Protein AF-A0A946S030-F1 (afdb_monomer_lite)

Radius of gyration: 26.92 Å; chains: 1; bounding box: 60×40×86 Å

pLDDT: mean 87.57, std 8.88, range [57.94, 98.0]

Sequence (234 aa):
IMALAFQLYGRTEDELIHIIAPDERMMDREWFFPSEPADPTQFLSVSDVPVLRVGRYLSRNLNQSTESMVREIQESLYAARPIERIEIEKNILCVDGEEVKITPREASYYRYFLKRRVNALCPDDCSGCQECLADQETLLADSRTLILAEHAIISGEGGHFHRTREKRQQTSDYELIPSLYEEISRLGSVLRNSELHPLRREDIAPKKLFLTQGNRKDVSIGVILNPNIIHFLD

Secondary structure (DSSP, 8-state):
-HHHHHHHH--TT---EEEE--HHHHT-TT--S-SSTTSTTTPPEEEE------GGGS-S---S-HHHHHHHHHHHHHHTSPP--EEEETTEEEETTEEEE--HHHHHHHHHHHHHHHH--S-TT----TTTSB-HHHHHHHHTTHHHHHHHHHH-S-HHHHHHHHHHHHS-HHHHHHHHHHHHHHHHHHHHTSSS-HHHHHHHS-EEEESSTT-TTSEEEE----GGGEEE--

Structure (mmCIF, N/CA/C/O backbone):
data_AF-A0A946S030-F1
#
_entry.id   AF-A0A946S030-F1
#
loop_
_atom_site.group_PDB
_atom_site.id
_atom_site.type_symbol
_atom_site.label_atom_id
_atom_site.label_alt_id
_atom_site.label_comp_id
_atom_site.label_asym_id
_atom_site.label_entity_id
_atom_site.label_seq_id
_atom_site.pdbx_PDB_ins_code
_atom_site.Cartn_x
_atom_site.Cartn_y
_atom_site.Cartn_z
_atom_site.occupancy
_atom_site.B_iso_or_equiv
_atom_site.auth_seq_id
_atom_site.auth_comp_id
_atom_site.auth_asym_id
_atom_site.auth_atom_id
_atom_site.pdbx_PDB_model_num
ATOM 1 N N . ILE A 1 1 ? -24.762 12.374 27.586 1.00 62.94 1 ILE A N 1
ATOM 2 C CA . ILE A 1 1 ? -23.650 13.353 27.456 1.00 62.94 1 ILE A CA 1
ATOM 3 C C . ILE A 1 1 ? -22.343 12.791 28.023 1.00 62.94 1 ILE A C 1
ATOM 5 O O . ILE A 1 1 ? -21.391 12.715 27.263 1.00 62.94 1 ILE A O 1
ATOM 9 N N . MET A 1 2 ? -22.293 12.310 29.276 1.00 73.44 2 MET A N 1
ATOM 10 C CA . MET A 1 2 ? -21.077 11.688 29.846 1.00 73.44 2 MET A CA 1
ATOM 11 C C . MET A 1 2 ? -20.538 10.503 29.039 1.00 73.44 2 MET A C 1
ATOM 13 O O . MET A 1 2 ? -19.351 10.478 28.750 1.00 73.44 2 MET A O 1
ATOM 17 N N . ALA A 1 3 ? -21.396 9.569 28.612 1.00 76.25 3 ALA A N 1
ATOM 18 C CA . ALA A 1 3 ? -20.955 8.438 27.791 1.00 76.25 3 ALA A CA 1
ATOM 19 C C . ALA A 1 3 ? -20.283 8.892 26.483 1.00 76.25 3 ALA A C 1
ATOM 21 O O . ALA A 1 3 ? -19.221 8.393 26.140 1.00 76.25 3 ALA A O 1
ATOM 22 N N . LEU A 1 4 ? -20.842 9.898 25.801 1.00 72.62 4 LEU A N 1
ATOM 23 C CA . LEU A 1 4 ? -20.252 10.471 24.587 1.00 72.62 4 LEU A CA 1
ATOM 24 C C . LEU A 1 4 ? -18.919 11.176 24.880 1.00 72.62 4 LEU A C 1
ATOM 26 O O . LEU A 1 4 ? -17.939 10.950 24.182 1.00 72.62 4 LEU A O 1
ATOM 30 N N . ALA A 1 5 ? -18.848 11.987 25.939 1.00 77.25 5 ALA A N 1
ATOM 31 C CA . ALA A 1 5 ? -17.593 12.617 26.349 1.00 77.25 5 ALA A CA 1
ATOM 32 C C . ALA A 1 5 ? -16.516 11.563 26.665 1.00 77.25 5 ALA A C 1
ATOM 34 O O . ALA A 1 5 ? -15.363 11.710 26.273 1.00 77.25 5 ALA A O 1
ATOM 35 N N . PHE A 1 6 ? -16.904 10.461 27.300 1.00 82.25 6 PHE A N 1
ATOM 36 C CA . PHE A 1 6 ? -16.014 9.353 27.616 1.00 82.25 6 PHE A CA 1
ATOM 37 C C . PHE A 1 6 ? -15.544 8.583 26.370 1.00 82.25 6 PHE A C 1
ATOM 39 O O . PHE A 1 6 ? -14.378 8.210 26.284 1.00 82.25 6 PHE A O 1
ATOM 46 N N . GLN A 1 7 ? -16.405 8.411 25.359 1.00 77.38 7 GLN A N 1
ATOM 47 C CA . GLN A 1 7 ? -16.020 7.845 24.055 1.00 77.38 7 GLN A CA 1
ATOM 48 C C . GLN A 1 7 ? -14.928 8.667 23.355 1.00 77.38 7 GLN A C 1
ATOM 50 O O . GLN A 1 7 ? -14.076 8.100 22.664 1.00 77.38 7 GLN A O 1
ATOM 55 N N . LEU A 1 8 ? -14.963 9.993 23.525 1.00 75.75 8 LEU A N 1
ATOM 56 C CA . LEU A 1 8 ? -14.081 10.946 22.849 1.00 75.75 8 LEU A CA 1
ATOM 57 C C . LEU A 1 8 ? -12.781 11.218 23.616 1.00 75.75 8 LEU A C 1
ATOM 59 O O . LEU A 1 8 ? -11.718 11.294 23.007 1.00 75.75 8 LEU A O 1
ATOM 63 N N . TYR A 1 9 ? -12.860 11.362 24.939 1.00 78.00 9 TYR A N 1
ATOM 64 C CA . TYR A 1 9 ? -11.749 11.836 25.773 1.00 78.00 9 TYR A CA 1
ATOM 65 C C . TYR A 1 9 ? -11.239 10.803 26.781 1.00 78.00 9 TYR A C 1
ATOM 67 O O . TYR A 1 9 ? -10.208 11.040 27.410 1.00 78.00 9 TYR A O 1
ATOM 75 N N . GLY A 1 10 ? -11.940 9.677 26.943 1.00 77.44 10 GLY A N 1
ATOM 76 C CA . GLY A 1 10 ? -11.557 8.625 27.878 1.00 77.44 10 GLY A CA 1
ATOM 77 C C . GLY A 1 10 ? -10.218 7.996 27.500 1.00 77.44 10 GLY A C 1
ATOM 78 O O . GLY A 1 10 ? -10.008 7.562 26.361 1.00 77.44 10 GLY A O 1
ATOM 79 N N . ARG A 1 11 ? -9.302 7.937 28.466 1.00 75.19 11 ARG A N 1
ATOM 80 C CA . ARG A 1 11 ? -8.009 7.253 28.350 1.00 75.19 11 ARG A CA 1
ATOM 81 C C . ARG A 1 11 ? -8.193 5.747 28.492 1.00 75.19 11 ARG A C 1
ATOM 83 O O . ARG A 1 11 ? -9.257 5.262 28.866 1.00 75.19 11 ARG A O 1
ATOM 90 N N . THR A 1 12 ? -7.130 4.992 28.219 1.00 73.38 12 THR A N 1
ATOM 91 C CA . THR A 1 12 ? -7.155 3.528 28.357 1.00 73.38 12 THR A CA 1
ATOM 92 C C . THR A 1 12 ? -7.489 3.073 29.785 1.00 73.38 12 THR A C 1
ATOM 94 O O . THR A 1 12 ? -8.173 2.065 29.945 1.00 73.38 12 THR A O 1
ATOM 97 N N . GLU A 1 13 ? -7.044 3.851 30.773 1.00 82.50 13 GLU A N 1
ATOM 98 C CA . GLU A 1 13 ? -7.174 3.616 32.220 1.00 82.50 13 GLU A CA 1
ATOM 99 C C . GLU A 1 13 ? -8.510 4.108 32.805 1.00 82.50 13 GLU A C 1
ATOM 101 O O . GLU A 1 13 ? -8.837 3.778 33.937 1.00 82.50 13 GLU A O 1
ATOM 106 N N . ASP A 1 14 ? -9.272 4.934 32.078 1.00 83.31 14 ASP A N 1
ATOM 107 C CA . ASP A 1 14 ? -10.496 5.521 32.629 1.00 83.31 14 ASP A CA 1
ATOM 108 C C . ASP A 1 14 ? -11.638 4.495 32.572 1.00 83.31 14 ASP A C 1
ATOM 110 O O . ASP A 1 14 ? -11.760 3.772 31.584 1.00 83.31 14 ASP A O 1
ATOM 114 N N . GLU A 1 15 ? -12.553 4.479 33.543 1.00 82.44 15 GLU A N 1
ATOM 115 C CA . GLU A 1 15 ? -13.738 3.600 33.546 1.00 82.44 15 GLU A CA 1
ATOM 116 C C . GLU A 1 15 ? -15.040 4.411 33.608 1.00 82.44 15 GLU A C 1
ATOM 118 O O . GLU A 1 15 ? -15.107 5.454 34.263 1.00 82.44 15 GLU A O 1
ATOM 123 N N . LEU A 1 16 ? -16.082 3.945 32.906 1.00 85.06 16 LEU A N 1
ATOM 124 C CA . LEU A 1 16 ? -17.428 4.508 33.010 1.00 85.06 16 LEU A CA 1
ATOM 125 C C . LEU A 1 16 ? -18.350 3.486 33.666 1.00 85.06 16 LEU A C 1
ATOM 127 O O . LEU A 1 16 ? -18.774 2.516 33.039 1.00 85.06 16 LEU A O 1
ATOM 131 N N . ILE A 1 17 ? -18.690 3.759 34.919 1.00 86.88 17 ILE A N 1
ATOM 132 C CA . ILE A 1 17 ? -19.622 2.960 35.704 1.00 86.88 17 ILE A CA 1
ATOM 133 C C . ILE A 1 17 ? -20.953 3.693 35.850 1.00 86.88 17 ILE A C 1
ATOM 135 O O . ILE A 1 17 ? -21.005 4.918 35.987 1.00 86.88 17 ILE A O 1
ATOM 139 N N . HIS A 1 18 ? -22.042 2.936 35.817 1.00 85.12 18 HIS A N 1
ATOM 140 C CA . HIS A 1 18 ? -23.366 3.417 36.170 1.00 85.12 18 HIS A CA 1
ATOM 141 C C . HIS A 1 18 ? -23.724 2.882 37.553 1.00 85.12 18 HIS A C 1
ATOM 143 O O . HIS A 1 18 ? -23.786 1.670 37.758 1.00 85.12 18 HIS A O 1
ATOM 149 N N . ILE A 1 19 ? -23.931 3.793 38.502 1.00 85.56 19 ILE A N 1
ATOM 150 C CA . ILE A 1 19 ? -24.332 3.453 39.866 1.00 85.56 19 ILE A CA 1
ATOM 151 C C . ILE A 1 19 ? -25.849 3.571 39.948 1.00 85.56 19 ILE A C 1
ATOM 153 O O . ILE A 1 19 ? -26.405 4.638 39.688 1.00 85.56 19 ILE A O 1
ATOM 157 N N . ILE A 1 20 ? -26.496 2.474 40.323 1.00 85.44 20 ILE A N 1
ATOM 158 C CA . ILE A 1 20 ? -27.928 2.410 40.593 1.00 85.44 20 ILE A CA 1
ATOM 159 C C . ILE A 1 20 ? -28.092 2.384 42.110 1.00 85.44 20 ILE A C 1
ATOM 161 O O . ILE A 1 20 ? -27.573 1.489 42.783 1.00 85.44 20 ILE A O 1
ATOM 165 N N . ALA A 1 21 ? -28.799 3.380 42.633 1.00 86.69 21 ALA A N 1
ATOM 166 C CA . ALA A 1 21 ? -29.101 3.527 44.049 1.00 86.69 21 ALA A CA 1
ATOM 167 C C . ALA A 1 21 ? -30.620 3.451 44.283 1.00 86.69 21 ALA A C 1
ATOM 169 O O . ALA A 1 21 ? -31.382 3.730 43.356 1.00 86.69 21 ALA A O 1
ATOM 170 N N . PRO A 1 22 ? -31.078 3.107 45.500 1.00 86.88 22 PRO A N 1
ATOM 171 C CA . PRO A 1 22 ? -32.496 3.142 45.840 1.00 86.88 22 PRO A CA 1
ATOM 172 C C . PRO A 1 22 ? -33.061 4.567 45.730 1.00 86.88 22 PRO A C 1
ATOM 174 O O . PRO A 1 22 ? -32.436 5.517 46.208 1.00 86.88 22 PRO A O 1
ATOM 177 N N . ASP A 1 23 ? -34.257 4.717 45.153 1.00 84.06 23 ASP A N 1
ATOM 178 C CA . ASP A 1 23 ? -34.886 6.024 44.885 1.00 84.06 23 ASP A CA 1
ATOM 179 C C . ASP A 1 23 ? -34.983 6.911 46.137 1.00 84.06 23 ASP A C 1
ATOM 181 O O . ASP A 1 23 ? -34.688 8.106 46.100 1.00 84.06 23 ASP A O 1
ATOM 185 N N . GLU A 1 24 ? -35.346 6.307 47.271 1.00 84.12 24 GLU A N 1
ATOM 186 C CA . GLU A 1 24 ? -35.489 6.972 48.573 1.00 84.12 24 GLU A CA 1
ATOM 187 C C . GLU A 1 24 ? -34.174 7.599 49.049 1.00 84.12 24 GLU A C 1
ATOM 189 O O . GLU A 1 24 ? -34.168 8.660 49.670 1.00 84.12 24 GLU A O 1
ATOM 194 N N . ARG A 1 25 ? -33.050 6.963 48.711 1.00 84.31 25 ARG A N 1
ATOM 195 C CA . ARG A 1 25 ? -31.706 7.402 49.076 1.00 84.31 25 ARG A CA 1
ATOM 196 C C . ARG A 1 25 ? -31.130 8.412 48.089 1.00 84.31 25 ARG A C 1
ATOM 198 O O . ARG A 1 25 ? -30.395 9.300 48.500 1.00 84.31 25 ARG A O 1
ATOM 205 N N . MET A 1 26 ? -31.512 8.346 46.812 1.00 78.44 26 MET A N 1
ATOM 206 C CA . MET A 1 26 ? -31.132 9.358 45.814 1.00 78.44 26 MET A CA 1
ATOM 207 C C . MET A 1 26 ? -31.716 10.748 46.100 1.00 78.44 26 MET A C 1
ATOM 209 O O . MET A 1 26 ? -31.172 11.750 45.635 1.00 78.44 26 MET A O 1
ATOM 213 N N . MET A 1 27 ? -32.827 10.814 46.837 1.00 81.06 27 MET A N 1
ATOM 214 C CA . MET A 1 27 ? -33.475 12.072 47.226 1.00 81.06 27 MET A CA 1
ATOM 215 C C . MET A 1 27 ? -32.925 12.654 48.535 1.00 81.06 27 MET A C 1
ATOM 217 O O . MET A 1 27 ? -33.178 13.823 48.840 1.00 81.06 27 MET A O 1
ATOM 221 N N . ASP A 1 28 ? -32.163 11.866 49.294 1.00 85.50 28 ASP A N 1
ATOM 222 C CA . ASP A 1 28 ? -31.529 12.286 50.537 1.00 85.50 28 ASP A CA 1
ATOM 223 C C . ASP A 1 28 ? -30.221 13.038 50.242 1.00 85.50 28 ASP A C 1
ATOM 225 O O . ASP A 1 28 ? -29.260 12.488 49.709 1.00 85.50 28 ASP A O 1
ATOM 229 N N . ARG A 1 29 ? -30.177 14.328 50.591 1.00 82.38 29 ARG A N 1
ATOM 230 C CA . ARG A 1 29 ? -29.010 15.192 50.344 1.00 82.38 29 ARG A CA 1
ATOM 231 C C . ARG A 1 29 ? -27.841 14.930 51.290 1.00 82.38 29 ARG A C 1
ATOM 233 O O . ARG A 1 29 ? -26.753 15.436 51.024 1.00 82.38 29 ARG A O 1
ATOM 240 N N . GLU A 1 30 ? -28.063 14.204 52.382 1.00 85.94 30 GLU A N 1
ATOM 241 C CA . GLU A 1 30 ? -27.025 13.888 53.367 1.00 85.94 30 GLU A CA 1
ATOM 242 C C . GLU A 1 30 ? -26.460 12.472 53.192 1.00 85.94 30 GLU A C 1
ATOM 244 O O . GLU A 1 30 ? -25.467 12.111 53.829 1.00 85.94 30 GLU A O 1
ATOM 249 N N . TRP A 1 31 ? -27.038 11.678 52.289 1.00 84.31 31 TRP A N 1
ATOM 250 C CA . TRP A 1 31 ? -26.597 10.318 52.019 1.00 84.31 31 TRP A CA 1
ATOM 251 C C . TRP A 1 31 ? -25.607 10.269 50.849 1.00 84.31 31 TRP A C 1
ATOM 253 O O . TRP A 1 31 ? -25.978 10.317 49.678 1.00 84.31 31 TRP A O 1
ATOM 263 N N . PHE A 1 32 ? -24.316 10.168 51.175 1.00 77.56 32 PHE A N 1
ATOM 264 C CA . PHE A 1 32 ? -23.227 10.134 50.186 1.00 77.56 32 PHE A CA 1
ATOM 265 C C . PHE A 1 32 ? -22.694 8.722 49.904 1.00 77.56 32 PHE A C 1
ATOM 267 O O . PHE A 1 32 ? -22.150 8.473 48.829 1.00 77.56 32 PHE A O 1
ATOM 274 N N . PHE A 1 33 ? -22.808 7.807 50.869 1.00 82.81 33 PHE A N 1
ATOM 275 C CA . PHE A 1 33 ? -22.330 6.428 50.775 1.00 82.81 33 PHE A CA 1
ATOM 276 C C . PHE A 1 33 ? -23.137 5.510 51.711 1.00 82.81 33 PHE A C 1
ATOM 278 O O . PHE A 1 33 ? -23.614 5.975 52.749 1.00 82.81 33 PHE A O 1
ATOM 285 N N . PRO A 1 34 ? -23.280 4.210 51.388 1.00 84.88 34 PRO A N 1
ATOM 286 C CA . PRO A 1 34 ? -23.963 3.254 52.255 1.00 84.88 34 PRO A CA 1
ATOM 287 C C . PRO A 1 34 ? -23.213 3.117 53.580 1.00 84.88 34 PRO A C 1
ATOM 289 O O . PRO A 1 34 ? -22.027 2.781 53.581 1.00 84.88 34 PRO A O 1
ATOM 292 N N . SER A 1 35 ? -23.887 3.342 54.707 1.00 86.00 35 SER A N 1
ATOM 293 C CA . SER A 1 35 ? -23.310 3.038 56.022 1.00 86.00 35 SER A CA 1
ATOM 294 C C . SER A 1 35 ? -23.392 1.543 56.325 1.00 86.00 35 SER A C 1
ATOM 296 O O . SER A 1 35 ? -22.521 1.008 57.006 1.00 86.00 35 SER A O 1
ATOM 298 N N . GLU A 1 36 ? -24.396 0.860 55.766 1.00 86.50 36 GLU A N 1
ATOM 299 C CA . GLU A 1 36 ? -24.570 -0.591 55.866 1.00 86.50 36 GLU A CA 1
ATOM 300 C C . GLU A 1 36 ? -24.761 -1.214 54.468 1.00 86.50 36 GLU A C 1
ATOM 302 O O . GLU A 1 36 ? -25.884 -1.348 53.995 1.00 86.50 36 GLU A O 1
ATOM 307 N N . PRO A 1 37 ? -23.682 -1.627 53.774 1.00 78.62 37 PRO A N 1
ATOM 308 C CA . PRO A 1 37 ? -23.760 -2.128 52.392 1.00 78.62 37 PRO A CA 1
ATOM 309 C C . PRO A 1 37 ? -24.557 -3.430 52.211 1.00 78.62 37 PRO A C 1
ATOM 311 O O . PRO A 1 37 ? -24.949 -3.763 51.095 1.00 78.62 37 PRO A O 1
ATOM 314 N N . ALA A 1 38 ? -24.754 -4.189 53.293 1.00 82.94 38 ALA A N 1
ATOM 315 C CA . ALA A 1 38 ? -25.536 -5.424 53.292 1.00 82.94 38 ALA A CA 1
ATOM 316 C C . ALA A 1 38 ? -27.050 -5.177 53.442 1.00 82.94 38 ALA A C 1
ATOM 318 O O . ALA A 1 38 ? -27.834 -6.104 53.243 1.00 82.94 38 ALA A O 1
ATOM 319 N N . ASP A 1 39 ? -27.457 -3.954 53.797 1.00 86.44 39 ASP A N 1
ATOM 320 C CA . ASP A 1 39 ? -28.857 -3.552 53.890 1.00 86.44 39 ASP A CA 1
ATOM 321 C C .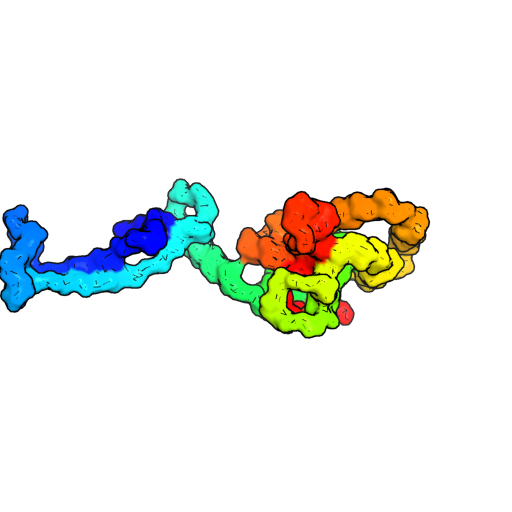 ASP A 1 39 ? -29.426 -3.308 52.476 1.00 86.44 39 ASP A C 1
ATOM 323 O O . ASP A 1 39 ? -28.935 -2.427 51.761 1.00 86.44 39 ASP A O 1
ATOM 327 N N . PRO A 1 40 ? -30.482 -4.033 52.053 1.00 83.38 40 PRO A N 1
ATOM 328 C CA . PRO A 1 40 ? -31.122 -3.832 50.753 1.00 83.38 40 PRO A CA 1
ATOM 329 C C . PRO A 1 40 ? -31.597 -2.394 50.501 1.00 83.38 40 PRO A C 1
ATOM 331 O O . PRO A 1 40 ? -31.657 -1.969 49.350 1.00 83.38 40 PRO A O 1
ATOM 334 N N . THR A 1 41 ? -31.905 -1.626 51.553 1.00 84.00 41 THR A N 1
ATOM 335 C CA . THR A 1 41 ? -32.369 -0.227 51.446 1.00 84.00 41 THR A CA 1
ATOM 336 C C . THR A 1 41 ? -31.237 0.780 51.217 1.00 84.00 41 THR A C 1
ATOM 338 O O . THR A 1 41 ? -31.477 1.973 51.021 1.00 84.00 41 THR A O 1
ATOM 341 N N . GLN A 1 42 ? -29.990 0.309 51.250 1.00 85.44 42 GLN A N 1
ATOM 342 C CA . GLN A 1 42 ? -28.774 1.093 51.025 1.00 85.44 42 GLN A CA 1
ATOM 343 C C . GLN A 1 42 ? -27.878 0.460 49.956 1.00 85.44 42 GLN A C 1
ATOM 345 O O . GLN A 1 42 ? -26.785 0.958 49.683 1.00 85.44 42 GLN A O 1
ATOM 350 N N . PHE A 1 43 ? -28.330 -0.641 49.354 1.00 85.25 43 PHE A N 1
ATOM 351 C CA . PHE A 1 43 ? -27.558 -1.402 48.392 1.00 85.25 43 PHE A CA 1
ATOM 352 C C . PHE A 1 43 ? -27.331 -0.596 47.111 1.00 85.25 43 PHE A C 1
ATOM 354 O O . PHE A 1 43 ? -28.276 -0.126 46.478 1.00 85.25 43 PHE A O 1
ATOM 361 N N . LEU A 1 44 ? -26.066 -0.476 46.710 1.00 85.12 44 LEU A N 1
ATOM 362 C CA . LEU A 1 44 ? -25.671 0.119 45.439 1.00 85.12 44 LEU A CA 1
ATOM 363 C C . LEU A 1 44 ? -25.347 -0.988 44.444 1.00 85.12 44 LEU A C 1
ATOM 365 O O . LEU A 1 44 ? -24.475 -1.821 44.693 1.00 85.12 44 LEU A O 1
ATOM 369 N N . SER A 1 45 ? -26.009 -0.965 43.291 1.00 84.25 45 SER A N 1
ATOM 370 C CA . SER A 1 45 ? -25.624 -1.806 42.163 1.00 84.25 45 SER A CA 1
ATOM 371 C C . SER A 1 45 ? -24.698 -1.020 41.242 1.00 84.25 45 SER A C 1
ATOM 373 O O . SER A 1 45 ? -24.998 0.109 40.853 1.00 84.25 45 SER A O 1
ATOM 375 N N . VAL A 1 46 ? -23.562 -1.623 40.902 1.00 85.00 46 VAL A N 1
ATOM 376 C CA . VAL A 1 46 ? -22.627 -1.085 39.915 1.00 85.00 46 VAL A CA 1
ATOM 377 C C . VAL A 1 46 ? -22.826 -1.860 38.624 1.00 85.00 46 VAL A C 1
ATOM 379 O O . VAL A 1 46 ? -22.703 -3.083 38.603 1.00 85.00 46 VAL A O 1
ATOM 382 N N . SER A 1 47 ? -23.148 -1.141 37.554 1.00 84.75 47 SER A N 1
ATOM 383 C CA . SER A 1 47 ? -23.163 -1.683 36.203 1.00 84.75 47 SER A CA 1
ATOM 384 C C . SER A 1 47 ? -22.024 -1.065 35.415 1.00 84.75 47 SER A C 1
ATOM 386 O O . SER A 1 47 ? -21.974 0.155 35.235 1.00 84.75 47 SER A O 1
ATOM 388 N N . ASP A 1 48 ? -21.157 -1.910 34.874 1.00 80.38 48 ASP A N 1
ATOM 389 C CA . ASP A 1 48 ? -20.174 -1.474 33.892 1.00 80.38 48 ASP A CA 1
ATOM 390 C C . ASP A 1 48 ? -20.905 -1.038 32.625 1.00 80.38 48 ASP A C 1
ATOM 392 O O . ASP A 1 48 ? -21.757 -1.761 32.097 1.00 80.38 48 ASP A O 1
ATOM 396 N N . VAL A 1 49 ? -20.604 0.165 32.137 1.00 79.25 49 VAL A N 1
ATOM 397 C CA . VAL A 1 49 ? -21.138 0.636 30.861 1.00 79.25 49 VAL A CA 1
ATOM 398 C C . VAL A 1 49 ? -20.085 0.339 29.799 1.00 79.25 49 VAL A C 1
ATOM 400 O O . VAL A 1 49 ? -19.041 0.994 29.786 1.00 79.25 49 VAL A O 1
ATOM 403 N N . PRO A 1 50 ? -20.313 -0.622 28.885 1.00 70.44 50 PRO A N 1
ATOM 404 C CA . PRO A 1 50 ? -19.369 -0.870 27.810 1.00 70.44 50 PRO A CA 1
ATOM 405 C C . PRO A 1 50 ? -19.359 0.339 26.873 1.00 70.44 50 PRO A C 1
ATOM 407 O O . PRO A 1 50 ? -20.357 0.663 26.228 1.00 70.44 50 PRO A O 1
ATOM 410 N N . VAL A 1 51 ? -18.217 1.022 26.801 1.00 71.88 51 VAL A N 1
ATOM 411 C CA . VAL A 1 51 ? -18.047 2.205 25.958 1.00 71.88 51 VAL A CA 1
ATOM 412 C C . VAL A 1 51 ? -16.930 1.986 24.944 1.00 71.88 51 VAL A C 1
ATOM 414 O O . VAL A 1 51 ? -15.770 1.784 25.296 1.00 71.88 51 VAL A O 1
ATOM 417 N N . LEU A 1 52 ? -17.275 2.087 23.659 1.00 71.75 52 LEU A N 1
ATOM 418 C CA . LEU A 1 52 ? -16.306 2.094 22.564 1.00 71.75 52 LEU A CA 1
ATOM 419 C C . LEU A 1 52 ? -15.530 3.417 22.558 1.00 71.75 52 LEU A C 1
ATOM 421 O O . LEU A 1 52 ? -16.072 4.467 22.222 1.00 71.75 52 LEU A O 1
ATOM 425 N N . ARG A 1 53 ? -14.245 3.375 22.916 1.00 75.25 53 ARG A N 1
ATOM 426 C CA . ARG A 1 53 ? -13.368 4.557 22.904 1.00 75.25 53 ARG A CA 1
ATOM 427 C C . ARG A 1 53 ? -12.900 4.851 21.481 1.00 75.25 53 ARG A C 1
ATOM 429 O O . ARG A 1 53 ? -12.007 4.173 20.966 1.00 75.25 53 ARG A O 1
ATOM 436 N N . VAL A 1 54 ? -13.490 5.873 20.868 1.00 73.19 54 VAL A N 1
ATOM 437 C CA . VAL A 1 54 ? -13.295 6.203 19.449 1.00 73.19 54 VAL A CA 1
ATOM 438 C C . VAL A 1 54 ? -12.515 7.491 19.204 1.00 73.19 54 VAL A C 1
ATOM 440 O O . VAL A 1 54 ? -12.134 7.748 18.068 1.00 73.19 54 VAL A O 1
ATOM 443 N N . GLY A 1 55 ? -12.192 8.262 20.249 1.00 66.62 55 GLY A N 1
ATOM 444 C CA . GLY A 1 55 ? -11.475 9.539 20.119 1.00 66.62 55 GLY A CA 1
ATOM 445 C C . GLY A 1 55 ? -10.161 9.470 19.333 1.00 66.62 55 GLY A C 1
ATOM 446 O O . GLY A 1 55 ? -9.818 10.406 18.621 1.00 66.62 55 GLY A O 1
ATOM 447 N N . ARG A 1 56 ? -9.453 8.333 19.383 1.00 67.00 56 ARG A N 1
ATOM 448 C CA . ARG A 1 56 ? -8.217 8.109 18.610 1.00 67.00 56 ARG A CA 1
ATOM 449 C C . ARG A 1 56 ? -8.433 7.995 17.091 1.00 67.00 56 ARG A C 1
ATOM 451 O O . ARG A 1 56 ? -7.467 8.120 16.348 1.00 67.00 56 ARG A O 1
ATOM 458 N N . TYR A 1 57 ? -9.658 7.692 16.660 1.00 62.59 57 TYR A N 1
ATOM 459 C CA . TYR A 1 57 ? -10.040 7.489 15.257 1.00 62.59 57 TYR A CA 1
ATOM 460 C C . TYR A 1 57 ? -10.723 8.716 14.646 1.00 62.59 57 TYR A C 1
ATOM 462 O O . TYR A 1 57 ? -11.022 8.715 13.455 1.00 62.59 57 TYR A O 1
ATOM 470 N N . LEU A 1 58 ? -10.981 9.747 15.450 1.00 63.84 58 LEU A N 1
ATOM 471 C CA . LEU A 1 58 ? -11.460 11.031 14.966 1.00 63.84 58 LEU A CA 1
ATOM 472 C C . LEU A 1 58 ? -10.274 11.880 14.524 1.00 63.84 58 LEU A C 1
ATOM 474 O O . LEU A 1 58 ? -9.256 11.979 15.219 1.00 63.84 58 LEU A O 1
ATOM 478 N N . SER A 1 59 ? -10.414 12.530 13.374 1.00 57.94 59 SER A N 1
ATOM 479 C CA . SER A 1 59 ? -9.525 13.622 13.014 1.00 57.94 59 SER A CA 1
ATOM 480 C C . SER A 1 59 ? -9.631 14.718 14.085 1.00 57.94 59 SER A C 1
ATOM 482 O O . SER A 1 59 ? -10.652 14.880 14.751 1.00 57.94 59 SER A O 1
ATOM 484 N N . ARG A 1 60 ? -8.548 15.471 14.319 1.00 58.75 60 ARG A N 1
ATOM 485 C CA . ARG A 1 60 ? -8.408 16.415 15.454 1.00 58.75 60 ARG A CA 1
ATOM 486 C C . ARG A 1 60 ? -9.450 17.553 15.497 1.00 58.75 60 ARG A C 1
ATOM 488 O O . ARG A 1 60 ? -9.339 18.437 16.346 1.00 58.75 60 ARG A O 1
ATOM 495 N N . ASN A 1 61 ? -10.427 17.581 14.591 1.00 64.94 61 ASN A N 1
ATOM 496 C CA . ASN A 1 61 ? -11.455 18.606 14.533 1.00 64.94 61 ASN A CA 1
ATOM 497 C C . ASN A 1 61 ? -12.681 18.238 15.385 1.00 64.94 61 ASN A C 1
ATOM 499 O O . ASN A 1 61 ? -13.691 17.733 14.902 1.00 64.94 61 ASN A O 1
ATOM 503 N N . LEU A 1 62 ? -12.594 18.550 16.675 1.00 67.62 62 LEU A N 1
ATOM 504 C CA . LEU A 1 62 ? -13.686 18.372 17.637 1.00 67.62 62 LEU A CA 1
ATOM 505 C C . LEU A 1 62 ? -14.714 19.522 17.605 1.00 67.62 62 LEU A C 1
ATOM 507 O O . LEU A 1 62 ? -15.708 19.473 18.322 1.00 67.62 62 LEU A O 1
ATOM 511 N N . ASN A 1 63 ? -14.502 20.550 16.772 1.00 72.81 63 ASN A N 1
ATOM 512 C CA . ASN A 1 63 ? -15.358 21.742 16.677 1.00 72.81 63 ASN A CA 1
ATOM 513 C C . ASN A 1 63 ? -16.533 21.575 15.692 1.00 72.81 63 ASN A C 1
ATOM 515 O O . ASN A 1 63 ? -17.059 22.558 15.171 1.00 72.81 63 ASN A O 1
ATOM 519 N N . GLN A 1 64 ? -16.928 20.340 15.397 1.00 73.62 64 GLN A N 1
ATOM 520 C CA . GLN A 1 64 ? -18.010 20.022 14.464 1.00 73.62 64 GLN A CA 1
ATOM 521 C C . GLN A 1 64 ? -19.305 19.648 15.204 1.00 73.62 64 GLN A C 1
ATOM 523 O O . GLN A 1 64 ? -19.317 19.478 16.422 1.00 73.62 64 GLN A O 1
ATOM 528 N N . SER A 1 65 ? -20.423 19.539 14.481 1.00 80.75 65 SER A N 1
ATOM 529 C CA . SER A 1 65 ? -21.697 19.129 15.088 1.00 80.75 65 SER A CA 1
ATOM 530 C C . SER A 1 65 ? -21.650 17.673 15.575 1.00 80.75 65 SER A C 1
ATOM 532 O O . SER A 1 65 ? -20.899 16.859 15.034 1.00 80.75 65 SER A O 1
ATOM 534 N N . THR A 1 66 ? -22.485 17.315 16.558 1.00 72.19 66 THR A N 1
ATOM 535 C CA . THR A 1 66 ? -22.602 15.928 17.048 1.00 72.19 66 THR A CA 1
ATOM 536 C C . THR A 1 66 ? -22.926 14.944 15.925 1.00 72.19 66 THR A C 1
ATOM 538 O O . THR A 1 66 ? -22.334 13.871 15.868 1.00 72.19 66 THR A O 1
ATOM 541 N N . GLU A 1 67 ? -23.823 15.307 15.005 1.00 76.50 67 GLU A N 1
ATOM 542 C CA . GLU A 1 67 ? -24.180 14.465 13.856 1.00 76.5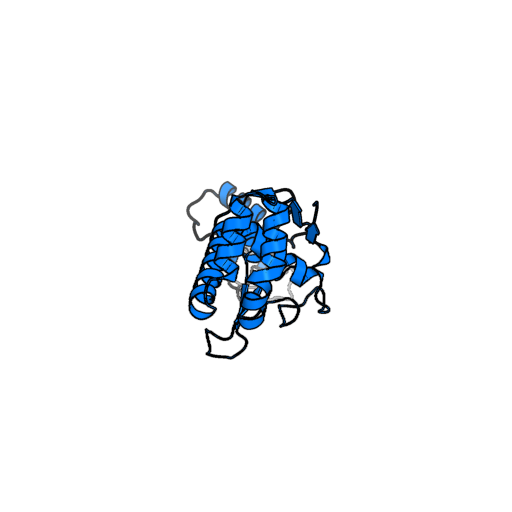0 67 GLU A CA 1
ATOM 543 C C . GLU A 1 67 ? -22.983 14.243 12.924 1.00 76.50 67 GLU A C 1
ATOM 545 O O . GLU A 1 67 ? -22.738 13.121 12.485 1.00 76.50 67 GLU A O 1
ATOM 550 N N . SER A 1 68 ? -22.195 15.293 12.673 1.00 78.19 68 SER A N 1
ATOM 551 C CA . SER A 1 68 ? -20.969 15.199 11.874 1.00 78.19 68 SER A CA 1
ATOM 552 C C . SER A 1 68 ? -19.925 14.297 12.537 1.00 78.19 68 SER A C 1
ATOM 554 O O . SER A 1 68 ? -19.365 13.442 11.858 1.00 78.19 68 SER A O 1
ATOM 556 N N . MET A 1 69 ? -19.733 14.412 13.859 1.00 73.94 69 MET A N 1
ATOM 557 C CA . MET A 1 69 ? -18.826 13.527 14.606 1.00 73.94 69 MET A CA 1
ATOM 558 C C . MET A 1 69 ? -19.266 12.066 14.539 1.00 73.94 69 MET A C 1
ATOM 560 O O . MET A 1 69 ? -18.440 11.189 14.318 1.00 73.94 69 MET A O 1
ATOM 564 N N . VAL A 1 70 ? -20.559 11.787 14.742 1.00 74.44 70 VAL A N 1
ATOM 565 C CA . VAL A 1 70 ? -21.084 10.414 14.683 1.00 74.44 70 VAL A CA 1
ATOM 566 C C . VAL A 1 70 ? -20.874 9.819 13.294 1.00 74.44 70 VAL A C 1
ATOM 568 O O . VAL A 1 70 ? -20.457 8.666 13.194 1.00 74.44 70 VAL A O 1
ATOM 571 N N . ARG A 1 71 ? -21.102 10.602 12.233 1.00 78.00 71 ARG A N 1
ATOM 572 C CA . ARG A 1 71 ? -20.845 10.165 10.858 1.00 78.00 71 ARG A CA 1
ATOM 573 C C . ARG A 1 71 ? -19.363 9.867 10.622 1.00 78.00 71 ARG A C 1
ATOM 575 O O . ARG A 1 71 ? -19.054 8.800 10.110 1.00 78.00 71 ARG A O 1
ATOM 582 N N . GLU A 1 72 ? -18.458 10.739 11.063 1.00 76.19 72 GLU A N 1
ATOM 583 C CA . GLU A 1 72 ? -17.010 10.506 10.942 1.00 76.19 72 GLU A CA 1
ATOM 584 C C . GLU A 1 72 ? -16.561 9.264 11.730 1.00 76.19 72 GLU A C 1
ATOM 586 O O . GLU A 1 72 ? -15.777 8.463 11.233 1.00 76.19 72 GLU A O 1
ATOM 591 N N . ILE A 1 73 ? -17.098 9.041 12.937 1.00 74.94 73 ILE A N 1
ATOM 592 C CA . ILE A 1 73 ? -16.839 7.812 13.707 1.00 74.94 73 ILE A CA 1
ATOM 593 C C . ILE A 1 73 ? -17.295 6.587 12.915 1.00 74.94 73 ILE A C 1
ATOM 595 O O . ILE A 1 73 ? -16.566 5.600 12.849 1.00 74.94 73 ILE A O 1
ATOM 599 N N . GLN A 1 74 ? -18.498 6.627 12.340 1.00 75.62 74 GLN A N 1
ATOM 600 C CA . GLN A 1 74 ? -19.017 5.521 11.541 1.00 75.62 74 GLN A CA 1
ATOM 601 C C . GLN A 1 74 ? -18.124 5.261 10.326 1.00 75.62 74 GLN A C 1
ATOM 603 O O . GLN A 1 74 ? -17.708 4.122 10.137 1.00 75.62 74 GLN A O 1
ATOM 608 N N . GLU A 1 75 ? -17.775 6.294 9.558 1.00 77.38 75 GLU A N 1
ATOM 609 C CA . GLU A 1 75 ? -16.869 6.206 8.404 1.00 77.38 75 GLU A CA 1
ATOM 610 C C . GLU A 1 75 ? -15.502 5.626 8.799 1.00 77.38 75 GLU A C 1
ATOM 612 O O . GLU A 1 75 ? -15.043 4.665 8.181 1.00 77.38 75 GLU A O 1
ATOM 617 N N . SER A 1 76 ? -14.904 6.102 9.894 1.00 74.00 76 SER A N 1
ATOM 618 C CA . SER A 1 76 ? -13.646 5.569 10.428 1.00 74.00 76 SER A CA 1
ATOM 619 C C . SER A 1 76 ? -13.758 4.110 10.871 1.00 74.00 76 SER A C 1
ATOM 621 O O . SER A 1 76 ? -12.848 3.324 10.616 1.00 74.00 76 SER A O 1
ATOM 623 N N . LEU A 1 77 ? -14.858 3.714 11.520 1.00 75.69 77 LEU A N 1
ATOM 624 C CA . LEU A 1 77 ? -15.094 2.323 11.918 1.00 75.69 77 LEU A CA 1
ATOM 625 C C . LEU A 1 77 ? -15.304 1.409 10.705 1.00 75.69 77 LEU A C 1
ATOM 627 O O . LEU A 1 77 ? -14.839 0.270 10.721 1.00 75.69 77 LEU A O 1
ATOM 631 N N . TYR A 1 78 ? -15.981 1.891 9.660 1.00 76.19 78 TYR A N 1
ATOM 632 C CA . TYR A 1 78 ? -16.108 1.170 8.394 1.00 76.19 78 TYR A CA 1
ATOM 633 C C . TYR A 1 78 ? -14.750 1.020 7.710 1.00 76.19 78 TYR A C 1
ATOM 635 O O . TYR A 1 78 ? -14.390 -0.088 7.324 1.00 76.19 78 TYR A O 1
ATOM 643 N N . ALA A 1 79 ? -13.962 2.089 7.638 1.00 71.56 79 ALA A N 1
ATOM 644 C CA . ALA A 1 79 ? -12.640 2.064 7.027 1.00 71.56 79 ALA A CA 1
ATOM 645 C C . ALA A 1 79 ? -11.598 1.268 7.830 1.00 71.56 79 ALA A C 1
ATOM 647 O O . ALA A 1 79 ? -10.615 0.808 7.257 1.00 71.56 79 ALA A O 1
ATOM 648 N N . ALA A 1 80 ? -11.803 1.100 9.141 1.00 74.06 80 ALA A N 1
ATOM 649 C CA . ALA A 1 80 ? -10.969 0.261 10.000 1.00 74.06 80 ALA A CA 1
ATOM 650 C C . ALA A 1 80 ? -11.226 -1.245 9.821 1.00 74.06 80 ALA A C 1
ATOM 652 O O . ALA A 1 80 ? -10.457 -2.058 10.339 1.00 74.06 80 ALA A O 1
ATOM 653 N N . ARG A 1 81 ? -12.295 -1.644 9.115 1.00 80.88 81 ARG A N 1
ATOM 654 C CA . ARG A 1 81 ? -12.478 -3.047 8.710 1.00 80.88 81 ARG A CA 1
ATOM 655 C C . ARG A 1 81 ? -11.323 -3.451 7.797 1.00 80.88 81 ARG A C 1
ATOM 657 O O . ARG A 1 81 ? -10.824 -2.591 7.089 1.00 80.88 81 ARG A O 1
ATOM 664 N N . PRO A 1 82 ? -10.884 -4.714 7.749 1.00 84.69 82 PRO A N 1
ATOM 665 C CA . PRO A 1 82 ? -9.927 -5.153 6.734 1.00 84.69 82 PRO A CA 1
ATOM 666 C C . PRO A 1 82 ? -10.422 -4.830 5.315 1.00 84.69 82 PRO A C 1
ATOM 668 O O . PRO A 1 82 ? -11.628 -4.770 5.083 1.00 84.69 82 PRO A O 1
ATOM 671 N N . ILE A 1 83 ? -9.504 -4.565 4.383 1.00 90.50 83 ILE A N 1
ATOM 672 C CA . ILE A 1 83 ? -9.858 -4.479 2.958 1.00 90.50 83 ILE A CA 1
ATOM 673 C C . ILE A 1 83 ? -10.246 -5.888 2.514 1.00 90.50 83 ILE A C 1
ATOM 675 O O . ILE A 1 83 ? -9.505 -6.836 2.790 1.00 90.50 83 ILE A O 1
ATOM 679 N N . GLU A 1 84 ? -11.390 -6.033 1.856 1.00 91.69 84 GLU A N 1
ATOM 680 C CA . GLU A 1 84 ? -11.888 -7.341 1.426 1.00 91.69 84 GLU A CA 1
ATOM 681 C C . GLU A 1 84 ? -11.482 -7.643 -0.011 1.00 91.69 84 GLU A C 1
ATOM 683 O O . GLU A 1 84 ? -11.224 -8.800 -0.346 1.00 91.69 84 GLU A O 1
ATOM 688 N N . ARG A 1 85 ? -11.412 -6.614 -0.863 1.00 94.44 85 ARG A N 1
ATOM 689 C CA . ARG A 1 85 ? -11.137 -6.805 -2.285 1.00 94.44 85 ARG A CA 1
ATOM 690 C C . ARG A 1 85 ? -10.399 -5.628 -2.901 1.00 94.44 85 ARG A C 1
ATOM 692 O O . ARG A 1 85 ? -10.775 -4.469 -2.735 1.00 94.44 85 ARG A O 1
ATOM 699 N N . ILE A 1 86 ? -9.372 -5.956 -3.675 1.00 96.56 86 ILE A N 1
ATOM 700 C CA . ILE A 1 86 ? -8.611 -5.026 -4.496 1.00 96.56 86 ILE A CA 1
ATOM 701 C C . ILE A 1 86 ? -8.575 -5.566 -5.918 1.00 96.56 86 ILE A C 1
ATOM 703 O O . ILE A 1 86 ? -8.034 -6.641 -6.167 1.00 96.56 86 ILE A O 1
ATOM 707 N N . GLU A 1 87 ? -9.114 -4.800 -6.857 1.00 97.56 87 GLU A N 1
ATOM 708 C CA . GLU A 1 87 ? -9.075 -5.130 -8.278 1.00 97.56 87 GLU A CA 1
ATOM 709 C C . GLU A 1 87 ? -8.169 -4.159 -9.022 1.00 97.56 87 GLU A C 1
ATOM 711 O O . GLU A 1 87 ? -8.187 -2.952 -8.774 1.00 97.56 87 GLU A O 1
ATOM 716 N N . ILE A 1 88 ? -7.356 -4.687 -9.932 1.00 96.94 88 ILE A N 1
ATOM 717 C CA . ILE A 1 88 ? -6.397 -3.896 -10.689 1.00 96.94 88 ILE A CA 1
ATOM 718 C C . ILE A 1 88 ? -6.606 -4.132 -12.178 1.00 96.94 88 ILE A C 1
ATOM 720 O O . ILE A 1 88 ? -6.258 -5.188 -12.706 1.00 96.94 88 ILE A O 1
ATOM 724 N N . GLU A 1 89 ? -7.091 -3.103 -12.868 1.00 96.31 89 GLU A N 1
ATOM 725 C CA . GLU A 1 89 ? -7.214 -3.071 -14.323 1.00 96.31 89 GLU A CA 1
ATOM 726 C C . GLU A 1 89 ? -6.282 -1.989 -14.878 1.00 96.31 89 GLU A C 1
ATOM 728 O O . GLU A 1 89 ? -6.535 -0.788 -14.762 1.00 96.31 89 GLU A O 1
ATOM 733 N N . LYS A 1 90 ? -5.162 -2.399 -15.486 1.00 95.19 90 LYS A N 1
ATOM 734 C CA . LYS A 1 90 ? -4.138 -1.480 -16.020 1.00 95.19 90 LYS A CA 1
ATOM 735 C C . LYS A 1 90 ? -3.693 -0.430 -14.988 1.00 95.19 90 LYS A C 1
ATOM 737 O O . LYS A 1 90 ? -2.911 -0.745 -14.099 1.00 95.19 90 LYS A O 1
ATOM 742 N N . ASN A 1 91 ? -4.128 0.824 -15.125 1.00 95.81 91 ASN A N 1
ATOM 743 C CA . ASN A 1 91 ? -3.786 1.936 -14.233 1.00 95.81 91 ASN A CA 1
ATOM 744 C C . ASN A 1 91 ? -4.938 2.384 -13.321 1.00 95.81 91 ASN A C 1
ATOM 746 O O . ASN A 1 91 ? -4.882 3.479 -12.753 1.00 95.81 91 ASN A O 1
ATOM 750 N N . ILE A 1 92 ? -5.970 1.554 -13.217 1.00 96.44 92 ILE A N 1
ATOM 751 C CA . ILE A 1 92 ? -7.139 1.752 -12.375 1.00 96.44 92 ILE A CA 1
ATOM 752 C C . ILE A 1 92 ? -7.077 0.725 -11.242 1.00 96.44 92 ILE A C 1
ATOM 754 O O . ILE A 1 92 ? -6.902 -0.471 -11.476 1.00 96.44 92 ILE A O 1
ATOM 758 N N . LEU A 1 93 ? -7.170 1.225 -10.015 1.00 95.88 93 LEU A N 1
ATOM 759 C CA . LEU A 1 93 ? -7.233 0.455 -8.782 1.00 95.88 93 LEU A CA 1
ATOM 760 C C . LEU A 1 93 ? -8.644 0.590 -8.211 1.00 95.88 93 LEU A C 1
ATOM 762 O O . LEU A 1 93 ? -9.092 1.708 -8.000 1.00 95.88 93 LEU A O 1
ATOM 766 N N . CYS A 1 94 ? -9.318 -0.513 -7.917 1.00 95.38 94 CYS A N 1
ATOM 767 C CA . CYS A 1 94 ? -10.601 -0.516 -7.222 1.00 95.38 94 CYS A CA 1
ATOM 768 C C . CYS A 1 94 ? -10.413 -1.143 -5.836 1.00 95.38 94 CYS A C 1
ATOM 770 O O . CYS A 1 94 ? -10.028 -2.307 -5.747 1.00 95.38 94 CYS A O 1
ATOM 772 N N . VAL A 1 95 ? -10.639 -0.381 -4.763 1.00 93.88 95 VAL A N 1
ATOM 773 C CA . VAL A 1 95 ? -10.514 -0.838 -3.366 1.00 93.88 95 VAL A CA 1
ATOM 774 C C . VAL A 1 95 ? -11.902 -0.862 -2.744 1.00 93.88 95 VAL A C 1
ATOM 776 O O . VAL A 1 95 ? -12.505 0.191 -2.579 1.00 93.88 95 VAL A O 1
ATOM 779 N N . ASP A 1 96 ? -12.428 -2.048 -2.431 1.00 90.44 96 ASP A N 1
ATOM 780 C CA . ASP A 1 96 ? -13.796 -2.238 -1.912 1.00 90.44 96 ASP A CA 1
ATOM 781 C C . ASP A 1 96 ? -14.888 -1.484 -2.720 1.00 90.44 96 ASP A C 1
ATOM 783 O O . ASP A 1 96 ? -15.898 -1.040 -2.175 1.00 90.44 96 ASP A O 1
ATOM 787 N N . GLY A 1 97 ? -14.701 -1.337 -4.038 1.00 89.44 97 GLY A N 1
ATOM 788 C CA . GLY A 1 97 ? -15.624 -0.620 -4.930 1.00 89.44 97 GLY A CA 1
ATOM 789 C C . GLY A 1 97 ? -15.283 0.856 -5.177 1.00 89.44 97 GLY A C 1
ATOM 790 O O . GLY A 1 97 ? -15.906 1.479 -6.037 1.00 89.44 97 GLY A O 1
ATOM 791 N N . GLU A 1 98 ? -14.301 1.421 -4.472 1.00 91.31 98 GLU A N 1
ATOM 792 C CA . GLU A 1 98 ? -13.828 2.792 -4.681 1.00 91.31 98 GLU A CA 1
ATOM 793 C C . GLU A 1 98 ? -12.680 2.839 -5.699 1.00 91.31 98 GLU A C 1
ATOM 795 O O . GLU A 1 98 ? -11.638 2.201 -5.524 1.00 91.31 98 GLU A O 1
ATOM 800 N N . GLU A 1 99 ? -12.853 3.623 -6.766 1.00 93.81 99 GLU A N 1
ATOM 801 C CA . GLU A 1 99 ? -11.880 3.725 -7.855 1.00 93.81 99 GLU A CA 1
ATOM 802 C C . GLU A 1 99 ? -10.802 4.788 -7.582 1.00 93.81 99 GLU A C 1
ATOM 804 O O . GLU A 1 99 ? -11.087 5.954 -7.306 1.00 93.81 99 GLU A O 1
ATOM 809 N N . VAL A 1 100 ? -9.539 4.401 -7.757 1.00 94.75 100 VAL A N 1
ATOM 810 C CA . VAL A 1 100 ? -8.370 5.278 -7.762 1.00 94.75 100 VAL A CA 1
ATOM 811 C C . VAL A 1 100 ? -7.624 5.110 -9.077 1.00 94.75 100 VAL A C 1
ATOM 813 O O . VAL A 1 100 ? -7.051 4.062 -9.381 1.00 94.75 100 VAL A O 1
ATOM 816 N N . LYS A 1 101 ? -7.569 6.190 -9.852 1.00 94.94 101 LYS A N 1
ATOM 817 C CA . LYS A 1 101 ? -6.811 6.236 -11.100 1.00 94.94 101 LYS A CA 1
ATOM 818 C C . LYS A 1 101 ? -5.433 6.839 -10.868 1.00 94.94 101 LYS A C 1
ATOM 820 O O . LYS A 1 101 ? -5.312 7.980 -10.430 1.00 94.94 101 LYS A O 1
ATOM 825 N N . ILE A 1 102 ? -4.395 6.093 -11.231 1.00 95.44 102 ILE A N 1
ATOM 826 C CA . ILE A 1 102 ? -2.995 6.531 -11.142 1.00 95.44 102 ILE A CA 1
ATOM 827 C C . ILE A 1 102 ? -2.364 6.595 -12.535 1.00 95.44 102 ILE A C 1
ATOM 829 O O . ILE A 1 102 ? -2.935 6.125 -13.524 1.00 95.44 102 ILE A O 1
ATOM 833 N N . THR A 1 103 ? -1.196 7.221 -12.669 1.00 94.81 103 THR A N 1
ATOM 834 C CA . THR A 1 103 ? -0.526 7.303 -13.976 1.00 94.81 103 THR A CA 1
ATOM 835 C C . THR A 1 103 ? 0.012 5.932 -14.409 1.00 94.81 103 THR A C 1
ATOM 837 O O . THR A 1 103 ? 0.321 5.094 -13.561 1.00 94.81 103 THR A O 1
ATOM 840 N N . PRO A 1 104 ? 0.232 5.687 -15.717 1.00 94.06 104 PRO A N 1
ATOM 841 C CA . PRO A 1 104 ? 0.815 4.427 -16.187 1.00 94.06 104 PRO A CA 1
ATOM 842 C C . PRO A 1 104 ? 2.173 4.083 -15.569 1.00 94.06 104 PRO A C 1
ATOM 844 O O . PRO A 1 104 ? 2.544 2.917 -15.449 1.00 94.06 104 PRO A O 1
ATOM 847 N N . ARG A 1 105 ? 2.943 5.107 -15.190 1.00 93.00 105 ARG A N 1
ATOM 848 C CA . ARG A 1 105 ? 4.230 4.921 -14.527 1.00 93.00 105 ARG A CA 1
ATOM 849 C C . ARG A 1 105 ? 4.036 4.467 -13.084 1.00 93.00 105 ARG A C 1
ATOM 851 O O . ARG A 1 105 ? 4.622 3.469 -12.690 1.00 93.00 105 ARG A O 1
ATOM 858 N N . GLU A 1 106 ? 3.189 5.144 -12.321 1.00 96.06 106 GLU A N 1
ATOM 859 C CA . GLU A 1 106 ? 2.866 4.756 -10.941 1.00 96.06 106 GLU A CA 1
ATOM 860 C C . GLU A 1 106 ? 2.243 3.358 -10.887 1.00 96.06 106 GLU A C 1
ATOM 862 O O . GLU A 1 106 ? 2.687 2.518 -10.107 1.00 96.06 106 GLU A O 1
ATOM 867 N N . ALA A 1 107 ? 1.301 3.075 -11.790 1.00 96.50 107 ALA A N 1
ATOM 868 C CA . ALA A 1 107 ? 0.679 1.764 -11.928 1.00 96.50 107 ALA A CA 1
ATOM 869 C C . ALA A 1 107 ? 1.691 0.653 -12.216 1.00 96.50 107 ALA A C 1
ATOM 871 O O . ALA A 1 107 ? 1.548 -0.435 -11.669 1.00 96.50 107 ALA A O 1
ATOM 872 N N . SER A 1 108 ? 2.737 0.917 -13.008 1.00 96.69 108 SER A N 1
ATOM 873 C CA . SER A 1 108 ? 3.755 -0.102 -13.298 1.00 96.69 108 SER A CA 1
ATOM 874 C C . SER A 1 108 ? 4.515 -0.555 -12.047 1.00 96.69 108 SER A C 1
ATOM 876 O O . SER A 1 108 ? 4.695 -1.753 -11.842 1.00 96.69 108 SER A O 1
ATOM 878 N N . TYR A 1 109 ? 4.876 0.375 -11.155 1.00 97.75 109 TYR A N 1
ATOM 879 C CA . TYR A 1 109 ? 5.484 0.033 -9.864 1.00 97.75 109 TYR A CA 1
ATOM 880 C C . TYR A 1 109 ? 4.489 -0.628 -8.923 1.00 97.75 109 TYR A C 1
ATOM 882 O O . TYR A 1 109 ? 4.830 -1.597 -8.249 1.00 97.75 109 TYR A O 1
ATOM 890 N N . TYR A 1 110 ? 3.266 -0.104 -8.867 1.00 97.88 110 TYR A N 1
ATOM 891 C CA . TYR A 1 110 ? 2.251 -0.625 -7.965 1.00 97.88 110 TYR A CA 1
ATOM 892 C C . TYR A 1 110 ? 1.913 -2.080 -8.292 1.00 97.88 110 TYR A C 1
ATOM 894 O O . TYR A 1 110 ? 2.004 -2.949 -7.429 1.00 97.88 110 TYR A O 1
ATOM 902 N N . ARG A 1 111 ? 1.645 -2.365 -9.570 1.00 97.69 111 ARG A N 1
ATOM 903 C CA . ARG A 1 111 ? 1.396 -3.719 -10.072 1.00 97.69 111 ARG A CA 1
ATOM 904 C C . ARG A 1 111 ? 2.583 -4.641 -9.858 1.00 97.69 111 ARG A C 1
ATOM 906 O O . ARG A 1 111 ? 2.378 -5.769 -9.424 1.00 97.69 111 ARG A O 1
ATOM 913 N N . TYR A 1 112 ? 3.807 -4.162 -10.081 1.00 98.00 112 TYR A N 1
ATOM 914 C CA . TYR A 1 112 ? 5.016 -4.922 -9.767 1.00 98.00 112 TYR A CA 1
ATOM 915 C C . TYR A 1 112 ? 5.062 -5.340 -8.287 1.00 98.00 112 TYR A C 1
ATOM 917 O O . TYR A 1 112 ? 5.233 -6.523 -7.995 1.00 98.00 112 TYR A O 1
ATOM 925 N N . PHE A 1 113 ? 4.843 -4.410 -7.350 1.00 98.00 113 PHE A N 1
ATOM 926 C CA . PHE A 1 113 ? 4.850 -4.735 -5.920 1.00 98.00 113 PHE A CA 1
ATOM 927 C C . PHE A 1 113 ? 3.730 -5.702 -5.531 1.00 98.00 113 PHE A C 1
ATOM 929 O O . PHE A 1 113 ? 3.971 -6.624 -4.755 1.00 98.00 113 PHE A O 1
ATOM 936 N N . LEU A 1 114 ? 2.529 -5.531 -6.088 1.00 97.44 114 LEU A N 1
ATOM 937 C CA . LEU A 1 114 ? 1.413 -6.443 -5.843 1.00 97.44 114 LEU A CA 1
ATOM 938 C C . LEU A 1 114 ? 1.688 -7.843 -6.406 1.00 97.44 114 LEU A C 1
ATOM 940 O O . LEU A 1 114 ? 1.475 -8.824 -5.702 1.00 97.44 114 LEU A O 1
ATOM 944 N N . LYS A 1 115 ? 2.230 -7.965 -7.625 1.00 97.06 115 LYS A N 1
ATOM 945 C CA . LYS A 1 115 ? 2.613 -9.267 -8.198 1.00 97.06 115 LYS A CA 1
ATOM 946 C C . LYS A 1 115 ? 3.709 -9.933 -7.380 1.00 97.06 115 LYS A C 1
ATOM 948 O O . LYS A 1 115 ? 3.637 -11.131 -7.134 1.00 97.06 115 LYS A O 1
ATOM 953 N N . ARG A 1 116 ? 4.698 -9.170 -6.907 1.00 96.44 116 ARG A N 1
ATOM 954 C CA . ARG A 1 116 ? 5.728 -9.694 -6.002 1.00 96.44 116 ARG A CA 1
ATOM 955 C C . ARG A 1 116 ? 5.118 -10.204 -4.695 1.00 96.44 116 ARG A C 1
ATOM 957 O O . ARG A 1 116 ? 5.501 -11.271 -4.233 1.00 96.44 116 ARG A O 1
ATOM 964 N N . ARG A 1 117 ? 4.139 -9.487 -4.133 1.00 96.06 117 ARG A N 1
ATOM 965 C CA . ARG A 1 117 ? 3.409 -9.916 -2.934 1.00 96.06 117 ARG A CA 1
ATOM 966 C C . ARG A 1 117 ? 2.612 -11.200 -3.165 1.00 96.06 117 ARG A C 1
ATOM 968 O O . ARG A 1 117 ? 2.702 -12.098 -2.339 1.00 96.06 117 ARG A O 1
ATOM 975 N N . VAL A 1 118 ? 1.873 -11.287 -4.270 1.00 95.88 118 VAL A N 1
ATOM 976 C CA . VAL A 1 118 ? 1.056 -12.460 -4.631 1.00 95.88 118 VAL A CA 1
ATOM 977 C C . VAL A 1 118 ? 1.916 -13.693 -4.927 1.00 95.88 118 VAL A C 1
ATOM 979 O O . VAL A 1 118 ? 1.526 -14.801 -4.586 1.00 95.88 118 VAL A O 1
ATOM 982 N N . ASN A 1 119 ? 3.090 -13.509 -5.535 1.00 95.44 119 ASN A N 1
ATOM 983 C CA . ASN A 1 119 ? 3.967 -14.612 -5.941 1.00 95.44 119 ASN A CA 1
ATOM 984 C C . ASN A 1 119 ? 4.987 -15.037 -4.869 1.00 95.44 119 ASN A C 1
ATOM 986 O O . ASN A 1 119 ? 5.745 -15.980 -5.098 1.00 95.44 119 ASN A O 1
ATOM 990 N N . ALA A 1 120 ? 5.066 -14.334 -3.737 1.00 94.81 120 ALA A N 1
ATOM 991 C CA . ALA A 1 120 ? 5.985 -14.684 -2.659 1.00 94.81 120 ALA A CA 1
ATOM 992 C C . ALA A 1 120 ? 5.512 -15.939 -1.912 1.00 94.81 120 ALA A C 1
ATOM 994 O O . ALA A 1 120 ? 4.315 -16.159 -1.754 1.00 94.81 120 ALA A O 1
ATOM 995 N N . LEU A 1 121 ? 6.450 -16.735 -1.388 1.00 92.75 121 LEU A N 1
ATOM 996 C CA . LEU A 1 121 ? 6.144 -17.971 -0.654 1.00 92.75 121 LEU A CA 1
ATOM 997 C C . LEU A 1 121 ? 5.946 -17.731 0.853 1.00 92.75 121 LEU A C 1
ATOM 999 O O . LEU A 1 121 ? 5.919 -18.669 1.650 1.00 92.75 121 LEU A O 1
ATOM 1003 N N . CYS A 1 122 ? 5.814 -16.470 1.260 1.00 93.38 122 CYS A N 1
ATOM 1004 C CA . CYS A 1 122 ? 5.587 -16.090 2.645 1.00 93.38 122 CYS A CA 1
ATOM 1005 C C . CYS A 1 122 ? 4.104 -16.221 3.047 1.00 93.38 122 CYS A C 1
ATOM 1007 O O . CYS A 1 122 ? 3.234 -16.101 2.187 1.00 93.38 122 CYS A O 1
ATOM 1009 N N . PRO A 1 123 ? 3.799 -16.376 4.350 1.00 91.75 123 PRO A N 1
ATOM 1010 C CA . PRO A 1 123 ? 2.423 -16.430 4.849 1.00 91.75 123 PRO A CA 1
ATOM 1011 C C . PRO A 1 123 ? 1.560 -15.214 4.470 1.00 91.75 123 PRO A C 1
ATOM 1013 O O . PRO A 1 123 ? 2.065 -14.094 4.313 1.00 91.75 123 PRO A O 1
ATOM 1016 N N . ASP A 1 124 ? 0.242 -15.413 4.418 1.00 88.12 124 ASP A N 1
ATOM 1017 C CA . ASP A 1 124 ? -0.740 -14.372 4.074 1.00 88.12 124 ASP A CA 1
ATOM 1018 C C . ASP A 1 124 ? -0.713 -13.170 5.032 1.00 88.12 124 ASP A C 1
ATOM 1020 O O . ASP A 1 124 ? -0.960 -12.035 4.619 1.00 88.12 124 ASP A O 1
ATOM 1024 N N . ASP A 1 125 ? -0.358 -13.403 6.297 1.00 87.12 125 ASP A N 1
ATOM 1025 C CA . ASP A 1 125 ? -0.225 -12.403 7.363 1.00 87.12 125 ASP A CA 1
ATOM 1026 C C . ASP A 1 125 ? 1.200 -11.830 7.493 1.00 87.12 125 ASP A C 1
ATOM 1028 O O . ASP A 1 125 ? 1.487 -11.052 8.404 1.00 87.12 125 ASP A O 1
ATOM 1032 N N . CYS A 1 126 ? 2.106 -12.174 6.571 1.00 90.69 126 CYS A N 1
ATOM 1033 C CA . CYS A 1 126 ? 3.483 -11.695 6.599 1.00 90.69 126 CYS A CA 1
ATOM 1034 C C . CYS A 1 126 ? 3.554 -10.157 6.565 1.00 90.69 126 CYS A C 1
ATOM 1036 O O . CYS A 1 126 ? 3.088 -9.504 5.630 1.00 90.69 126 CYS A O 1
ATOM 1038 N N . SER A 1 127 ? 4.241 -9.586 7.557 1.00 89.25 127 SER A N 1
ATOM 1039 C CA . SER A 1 127 ? 4.454 -8.145 7.733 1.00 89.25 127 SER A CA 1
ATOM 1040 C C . SER A 1 127 ? 5.534 -7.544 6.816 1.00 89.25 127 SER A C 1
ATOM 1042 O O . SER A 1 127 ? 6.045 -6.461 7.099 1.00 89.25 127 SER A O 1
ATOM 1044 N N . GLY A 1 128 ? 5.920 -8.249 5.751 1.00 90.25 128 GLY A N 1
ATOM 1045 C CA . GLY A 1 128 ? 7.028 -7.897 4.865 1.00 90.25 128 GLY A CA 1
ATOM 1046 C C . GLY A 1 128 ? 8.291 -8.730 5.112 1.00 90.25 128 GLY A C 1
ATOM 1047 O O . GLY A 1 128 ? 8.762 -8.858 6.239 1.00 90.25 128 GLY A O 1
ATOM 1048 N N . CYS A 1 129 ? 8.859 -9.274 4.037 1.00 90.69 129 CYS A N 1
ATOM 1049 C CA . CYS A 1 129 ? 10.124 -10.010 4.014 1.00 90.69 129 CYS A CA 1
ATOM 1050 C C . CYS A 1 129 ? 10.859 -9.750 2.685 1.00 90.69 129 CYS A C 1
ATOM 1052 O O . CYS A 1 129 ? 10.317 -9.094 1.796 1.00 90.69 129 CYS A O 1
ATOM 1054 N N . GLN A 1 130 ? 12.073 -10.283 2.526 1.00 87.69 130 GLN A N 1
ATOM 1055 C CA . GLN A 1 130 ? 12.867 -10.120 1.296 1.00 87.69 130 GLN A CA 1
ATOM 1056 C C . GLN A 1 130 ? 12.241 -10.787 0.055 1.00 87.69 130 GLN A C 1
ATOM 1058 O O . GLN A 1 130 ? 12.559 -10.422 -1.076 1.00 87.69 130 GLN A O 1
ATOM 1063 N N . GLU A 1 131 ? 11.325 -11.742 0.242 1.00 90.19 131 GLU A N 1
ATOM 1064 C CA . GLU A 1 131 ? 10.617 -12.370 -0.877 1.00 90.19 131 GLU A CA 1
ATOM 1065 C C . GLU A 1 131 ? 9.489 -11.479 -1.409 1.00 90.19 131 GLU A C 1
ATOM 1067 O O . GLU A 1 131 ? 9.420 -11.223 -2.608 1.00 90.19 131 GLU A O 1
ATOM 1072 N N . CYS A 1 132 ? 8.623 -10.958 -0.532 1.00 94.38 132 CYS A N 1
ATOM 1073 C CA . CYS A 1 132 ? 7.467 -10.155 -0.951 1.00 94.38 132 CYS A CA 1
ATOM 1074 C C . CYS A 1 132 ? 7.770 -8.664 -1.150 1.00 94.38 132 CYS A C 1
ATOM 1076 O O . CYS A 1 132 ? 6.989 -7.962 -1.792 1.00 94.38 132 CYS A O 1
ATOM 1078 N N . LEU A 1 133 ? 8.897 -8.171 -0.631 1.00 96.06 133 LEU A N 1
ATOM 1079 C CA . LEU A 1 133 ? 9.379 -6.803 -0.825 1.00 96.06 133 LEU A CA 1
ATOM 1080 C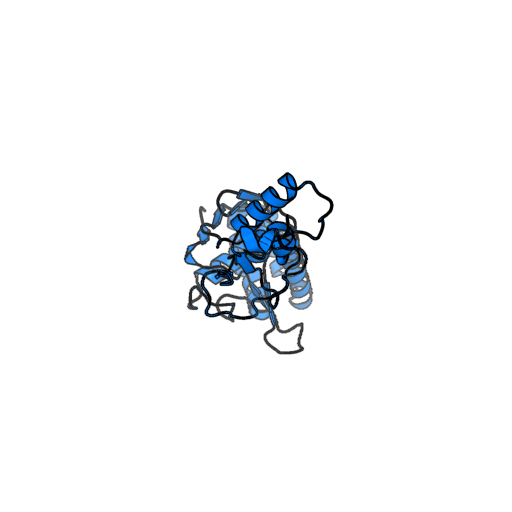 C . LEU A 1 133 ? 10.656 -6.809 -1.671 1.00 96.06 133 LEU A C 1
ATOM 1082 O O . LEU A 1 133 ? 11.338 -7.824 -1.768 1.00 96.06 133 LEU A O 1
ATOM 1086 N N . ALA A 1 134 ? 10.976 -5.680 -2.295 1.00 96.00 134 ALA A N 1
ATOM 1087 C CA . ALA A 1 134 ? 12.170 -5.519 -3.115 1.00 96.00 134 ALA A CA 1
ATOM 1088 C C . ALA A 1 134 ? 13.179 -4.611 -2.410 1.00 96.00 134 ALA A C 1
ATOM 1090 O O . ALA A 1 134 ? 12.863 -3.461 -2.093 1.00 96.00 134 ALA A O 1
ATOM 1091 N N . ASP A 1 135 ? 14.387 -5.112 -2.172 1.00 94.88 135 ASP A N 1
ATOM 1092 C CA . ASP A 1 135 ? 15.524 -4.276 -1.788 1.00 94.88 135 ASP A CA 1
ATOM 1093 C C . ASP A 1 135 ? 16.056 -3.464 -2.982 1.00 94.88 135 ASP A C 1
ATOM 1095 O O . ASP A 1 135 ? 15.519 -3.521 -4.090 1.00 94.88 135 ASP A O 1
ATOM 1099 N N . GLN A 1 136 ? 17.098 -2.661 -2.758 1.00 93.88 136 GLN A N 1
ATOM 1100 C CA . GLN A 1 136 ? 17.658 -1.798 -3.797 1.00 93.88 136 GLN A CA 1
ATOM 1101 C C . GLN A 1 136 ? 18.182 -2.581 -5.008 1.00 93.88 136 GLN A C 1
ATOM 1103 O O . GLN A 1 136 ? 17.985 -2.138 -6.138 1.00 93.88 136 GLN A O 1
ATOM 1108 N N . GLU A 1 137 ? 18.876 -3.698 -4.781 1.00 93.38 137 GLU A N 1
ATOM 1109 C CA . GLU A 1 137 ? 19.479 -4.497 -5.851 1.00 93.38 137 GLU A CA 1
ATOM 1110 C C . GLU A 1 137 ? 18.394 -5.159 -6.702 1.00 93.38 137 GLU A C 1
ATOM 1112 O O . GLU A 1 137 ? 18.380 -5.014 -7.926 1.00 93.38 137 GLU A O 1
ATOM 1117 N N . THR A 1 138 ? 17.419 -5.775 -6.037 1.00 95.38 138 THR A N 1
ATOM 1118 C CA . THR A 1 138 ? 16.238 -6.369 -6.659 1.00 95.38 138 THR A CA 1
ATOM 1119 C C . THR A 1 138 ? 15.456 -5.326 -7.446 1.00 95.38 138 THR A C 1
ATOM 1121 O O . THR A 1 138 ? 15.158 -5.518 -8.621 1.00 95.38 138 THR A O 1
ATOM 1124 N N . LEU A 1 139 ? 15.148 -4.185 -6.825 1.00 95.38 139 LEU A N 1
ATOM 1125 C CA . LEU A 1 139 ? 14.386 -3.117 -7.461 1.00 95.38 139 LEU A CA 1
ATOM 1126 C C . LEU A 1 139 ? 15.123 -2.553 -8.682 1.00 95.38 139 LEU A C 1
ATOM 1128 O O . LEU A 1 139 ? 14.487 -2.252 -9.689 1.00 95.38 139 LEU A O 1
ATOM 1132 N N . LEU A 1 140 ? 16.448 -2.416 -8.614 1.00 95.38 140 LEU A N 1
ATOM 1133 C CA . LEU A 1 140 ? 17.261 -1.972 -9.742 1.00 95.38 140 LEU A CA 1
ATOM 1134 C C . LEU A 1 140 ? 17.199 -2.974 -10.901 1.00 95.38 140 LEU A C 1
ATOM 1136 O O . LEU A 1 140 ? 16.924 -2.562 -12.032 1.00 95.38 140 LEU A O 1
ATOM 1140 N N . ALA A 1 141 ? 17.407 -4.263 -10.628 1.00 95.19 141 ALA A N 1
ATOM 1141 C CA . ALA A 1 141 ? 17.328 -5.318 -11.635 1.00 95.19 141 ALA A CA 1
ATOM 1142 C C . ALA A 1 141 ? 15.930 -5.375 -12.278 1.00 95.19 141 ALA A C 1
ATOM 1144 O O . ALA A 1 141 ? 15.794 -5.265 -13.501 1.00 95.19 141 ALA A O 1
ATOM 1145 N N . ASP A 1 142 ? 14.887 -5.423 -11.450 1.00 96.75 142 ASP A N 1
ATOM 1146 C CA . ASP A 1 142 ? 13.495 -5.558 -11.880 1.00 96.75 142 ASP A CA 1
ATOM 1147 C C . ASP A 1 142 ? 12.963 -4.286 -12.557 1.00 96.75 142 ASP A C 1
ATOM 1149 O O . ASP A 1 142 ? 12.068 -4.352 -13.407 1.00 96.75 142 ASP A O 1
ATOM 1153 N N . SER A 1 143 ? 13.556 -3.117 -12.279 1.00 96.06 143 SER A N 1
ATOM 1154 C 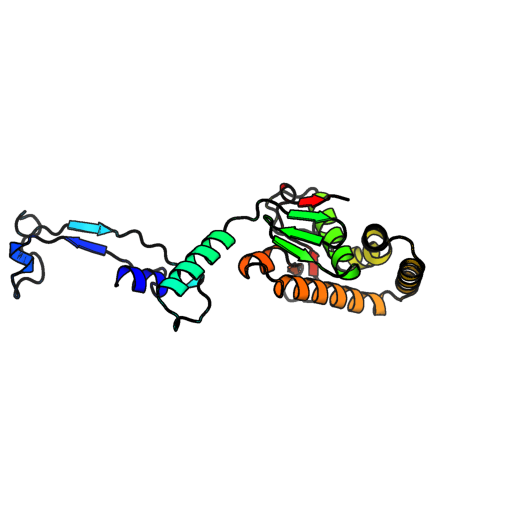CA . SER A 1 143 ? 13.218 -1.867 -12.973 1.00 96.06 143 SER A CA 1
ATOM 1155 C C . SER A 1 143 ? 13.503 -1.910 -14.473 1.00 96.06 143 SER A C 1
ATOM 1157 O O . SER A 1 143 ? 12.886 -1.164 -15.236 1.00 96.06 143 SER A O 1
ATOM 1159 N N . ARG A 1 144 ? 14.427 -2.774 -14.906 1.00 94.81 144 ARG A N 1
ATOM 1160 C CA . ARG A 1 144 ? 14.817 -2.944 -16.312 1.00 94.81 144 ARG A CA 1
ATOM 1161 C C . ARG A 1 144 ? 14.083 -4.091 -17.003 1.00 94.81 144 ARG A C 1
ATOM 1163 O O . ARG A 1 144 ? 14.231 -4.248 -18.215 1.00 94.81 144 ARG A O 1
ATOM 1170 N N . THR A 1 145 ? 13.297 -4.868 -16.263 1.00 95.12 145 THR A N 1
ATOM 1171 C CA . THR A 1 145 ? 12.603 -6.058 -16.766 1.00 95.12 145 THR A CA 1
ATOM 1172 C C . THR A 1 145 ? 11.136 -6.040 -16.342 1.00 95.12 145 THR A C 1
ATOM 1174 O O . THR A 1 145 ? 10.290 -5.587 -17.112 1.00 95.12 145 THR A O 1
ATOM 1177 N N . LEU A 1 146 ? 10.826 -6.476 -15.122 1.00 97.12 146 LEU A N 1
ATOM 1178 C CA . LEU A 1 146 ? 9.468 -6.715 -14.634 1.00 97.12 146 LEU A CA 1
ATOM 1179 C C . LEU A 1 146 ? 8.626 -5.435 -14.570 1.00 97.12 146 LEU A C 1
ATOM 1181 O O . LEU A 1 146 ? 7.486 -5.428 -15.026 1.00 97.12 146 LEU A O 1
ATOM 1185 N N . ILE A 1 147 ? 9.190 -4.323 -14.092 1.00 97.00 147 ILE A N 1
ATOM 1186 C CA . ILE A 1 147 ? 8.462 -3.042 -14.037 1.00 97.00 147 ILE A CA 1
ATOM 1187 C C . ILE A 1 147 ? 8.176 -2.517 -15.452 1.00 97.00 147 ILE A C 1
ATOM 1189 O O . ILE A 1 147 ? 7.109 -1.960 -15.709 1.00 97.00 147 ILE A O 1
ATOM 1193 N N . LEU A 1 148 ? 9.099 -2.715 -16.400 1.00 95.62 148 LEU A N 1
ATOM 1194 C CA . LEU A 1 148 ? 8.864 -2.342 -17.797 1.00 95.62 148 LEU A CA 1
ATOM 1195 C C . LEU A 1 148 ? 7.824 -3.247 -18.458 1.00 95.62 148 LEU A C 1
ATOM 1197 O O . LEU A 1 148 ? 7.035 -2.743 -19.253 1.00 95.62 148 LEU A O 1
ATOM 1201 N N . ALA A 1 149 ? 7.775 -4.534 -18.109 1.00 95.50 149 ALA A N 1
ATOM 1202 C CA . ALA A 1 149 ? 6.723 -5.436 -18.569 1.00 95.50 149 ALA A CA 1
ATOM 1203 C C . ALA A 1 149 ? 5.339 -4.962 -18.095 1.00 95.50 149 ALA A C 1
ATOM 1205 O O . ALA A 1 149 ? 4.428 -4.834 -18.911 1.00 95.50 149 ALA A O 1
ATOM 1206 N N . GLU A 1 150 ? 5.196 -4.575 -16.821 1.00 96.25 150 GLU A N 1
ATOM 1207 C CA . GLU A 1 150 ? 3.950 -3.964 -16.338 1.00 96.25 150 GLU A CA 1
ATOM 1208 C C . GLU A 1 150 ? 3.633 -2.657 -17.072 1.00 96.25 150 GLU A C 1
ATOM 1210 O O . GLU A 1 150 ? 2.492 -2.421 -17.467 1.00 96.25 150 GLU A O 1
ATOM 1215 N N . HIS A 1 151 ? 4.636 -1.812 -17.320 1.00 95.31 151 HIS A N 1
ATOM 1216 C CA . HIS A 1 151 ? 4.427 -0.574 -18.068 1.00 95.31 151 HIS A CA 1
ATOM 1217 C C . HIS A 1 151 ? 3.939 -0.830 -19.503 1.00 95.31 151 HIS A C 1
ATOM 1219 O O . HIS A 1 151 ? 3.093 -0.079 -19.997 1.00 95.31 151 HIS A O 1
ATOM 1225 N N . ALA A 1 152 ? 4.424 -1.891 -20.155 1.00 94.56 152 ALA A N 1
ATOM 1226 C CA . ALA A 1 152 ? 3.980 -2.309 -21.483 1.00 94.56 152 ALA A CA 1
ATOM 1227 C C . ALA A 1 152 ? 2.512 -2.759 -21.479 1.00 94.56 152 ALA A C 1
ATOM 1229 O O . ALA A 1 152 ? 1.750 -2.324 -22.338 1.00 94.56 152 ALA A O 1
ATOM 1230 N N . ILE A 1 153 ? 2.088 -3.550 -20.485 1.00 93.62 153 ILE A N 1
ATOM 1231 C CA . ILE A 1 153 ? 0.685 -3.986 -20.328 1.00 93.62 153 ILE A CA 1
ATOM 1232 C C . ILE A 1 153 ? -0.254 -2.773 -20.220 1.00 93.62 153 ILE A C 1
ATOM 1234 O O . ILE A 1 153 ? -1.326 -2.739 -20.823 1.00 93.62 153 ILE A O 1
ATOM 1238 N N . ILE A 1 154 ? 0.163 -1.746 -19.475 1.00 93.75 154 ILE A N 1
ATOM 1239 C CA . ILE A 1 154 ? -0.665 -0.564 -19.204 1.00 93.75 154 ILE A CA 1
ATOM 1240 C C . ILE A 1 154 ? -0.703 0.401 -20.395 1.00 93.75 154 ILE A C 1
ATOM 1242 O O . ILE A 1 154 ? -1.763 0.913 -20.750 1.00 93.75 154 ILE A O 1
ATOM 1246 N N . SER A 1 155 ? 0.464 0.713 -20.966 1.00 91.44 155 SER A N 1
ATOM 1247 C CA . SER A 1 155 ? 0.625 1.785 -21.962 1.00 91.44 155 SER A CA 1
ATOM 1248 C C . SER A 1 155 ? 0.687 1.297 -23.413 1.00 91.44 155 SER A C 1
ATOM 1250 O O . SER A 1 155 ? 0.643 2.116 -24.333 1.00 91.44 155 SER A O 1
ATOM 1252 N N . GLY A 1 156 ? 0.761 -0.020 -23.619 1.00 89.88 156 GLY A N 1
ATOM 1253 C CA . GLY A 1 156 ? 1.039 -0.647 -24.906 1.00 89.88 156 GLY A CA 1
ATOM 1254 C C . GLY A 1 156 ? 2.495 -0.479 -25.352 1.00 89.88 156 GLY A C 1
ATOM 1255 O O . GLY A 1 156 ? 3.255 0.340 -24.832 1.00 89.88 156 GLY A O 1
ATOM 1256 N N . GLU A 1 157 ? 2.889 -1.220 -26.386 1.00 88.75 157 GLU A N 1
ATOM 1257 C CA . GLU A 1 157 ? 4.236 -1.150 -26.974 1.00 88.75 157 GLU A CA 1
ATOM 1258 C C . GLU A 1 157 ? 4.359 -0.027 -28.019 1.00 88.75 157 GLU A C 1
ATOM 1260 O O . GLU A 1 157 ? 4.737 -0.224 -29.170 1.00 88.75 157 GLU A O 1
ATOM 1265 N N . GLY A 1 158 ? 3.986 1.193 -27.629 1.00 87.06 158 GLY A N 1
ATOM 1266 C CA . GLY A 1 158 ? 4.087 2.370 -28.492 1.00 87.06 158 GLY A CA 1
ATOM 1267 C C . GLY A 1 158 ? 5.480 3.016 -28.493 1.00 87.06 158 GLY A C 1
ATOM 1268 O O . GLY A 1 158 ? 6.341 2.741 -27.657 1.00 87.06 158 GLY A O 1
ATOM 1269 N N . GLY A 1 159 ? 5.694 4.004 -29.368 1.00 84.94 159 GLY A N 1
ATOM 1270 C CA . GLY A 1 159 ? 6.967 4.743 -29.431 1.00 84.94 159 GLY A CA 1
ATOM 1271 C C . GLY A 1 159 ? 7.345 5.492 -28.138 1.00 84.94 159 GLY A C 1
ATOM 1272 O O . GLY A 1 159 ? 8.520 5.763 -27.892 1.00 84.94 159 GLY A O 1
ATOM 1273 N N . HIS A 1 160 ? 6.380 5.838 -27.278 1.00 85.81 160 HIS A N 1
ATOM 1274 C CA . HIS A 1 160 ? 6.668 6.387 -25.945 1.00 85.81 160 HIS A CA 1
ATOM 1275 C C . HIS A 1 160 ? 7.227 5.320 -24.985 1.00 85.81 160 HIS A C 1
ATOM 1277 O O . HIS A 1 160 ? 8.182 5.591 -24.250 1.00 85.81 160 HIS A O 1
ATOM 1283 N N . PHE A 1 161 ? 6.672 4.105 -25.024 1.00 91.06 161 PHE A N 1
ATOM 1284 C CA . PHE A 1 161 ? 7.156 2.968 -24.245 1.00 91.06 161 PHE A CA 1
ATOM 1285 C C . PHE A 1 161 ? 8.593 2.611 -24.636 1.00 91.06 161 PHE A C 1
ATOM 1287 O O . PHE A 1 161 ? 9.463 2.566 -23.768 1.00 91.06 161 PHE A O 1
ATOM 1294 N N . HIS A 1 162 ? 8.881 2.465 -25.935 1.00 91.12 162 HIS A N 1
ATOM 1295 C CA . HIS A 1 162 ? 10.228 2.117 -26.401 1.00 91.12 162 HIS A CA 1
ATOM 1296 C C . HIS A 1 162 ? 11.288 3.141 -25.983 1.00 91.12 162 HIS A C 1
ATOM 1298 O O . HIS A 1 162 ? 12.326 2.749 -25.458 1.00 91.12 162 HIS A O 1
ATOM 1304 N N . ARG A 1 163 ? 10.994 4.445 -26.097 1.00 89.62 163 ARG A N 1
ATOM 1305 C CA . ARG A 1 163 ? 11.893 5.505 -25.606 1.00 89.62 163 ARG A CA 1
ATOM 1306 C C . ARG A 1 163 ? 12.131 5.416 -24.098 1.00 89.62 163 ARG A C 1
ATOM 1308 O O . ARG A 1 163 ? 13.250 5.617 -23.636 1.00 89.62 163 ARG A O 1
ATOM 1315 N N . THR A 1 164 ? 11.087 5.113 -23.326 1.00 89.44 164 THR A N 1
ATOM 1316 C CA . THR A 1 164 ? 11.199 4.939 -21.869 1.00 89.44 164 THR A CA 1
ATOM 1317 C C . THR A 1 164 ? 12.060 3.723 -21.523 1.00 89.44 164 THR A C 1
ATOM 1319 O O . THR A 1 164 ? 12.942 3.826 -20.671 1.00 89.44 164 THR A O 1
ATOM 1322 N N . ARG A 1 165 ? 11.849 2.599 -22.219 1.00 93.12 165 ARG A N 1
ATOM 1323 C CA . ARG A 1 165 ? 12.633 1.367 -22.075 1.00 93.12 165 ARG A CA 1
ATOM 1324 C C . ARG A 1 165 ? 14.106 1.602 -22.393 1.00 93.12 165 ARG A C 1
ATOM 1326 O O . ARG A 1 165 ? 14.948 1.301 -21.556 1.00 93.12 165 ARG A O 1
ATOM 1333 N N . GLU A 1 166 ? 14.410 2.174 -23.556 1.00 93.69 166 GLU A N 1
ATOM 1334 C CA . GLU A 1 166 ? 15.787 2.465 -23.974 1.00 93.69 166 GLU A CA 1
ATOM 1335 C C . GLU A 1 166 ? 16.489 3.386 -22.981 1.00 93.69 166 GLU A C 1
ATOM 1337 O O . GLU A 1 166 ? 17.580 3.068 -22.512 1.00 93.69 166 GLU A O 1
ATOM 1342 N N . LYS A 1 167 ? 15.827 4.480 -22.578 1.00 92.88 167 LYS A N 1
ATOM 1343 C CA . LYS A 1 167 ? 16.375 5.395 -21.574 1.00 92.88 167 LYS A CA 1
ATOM 1344 C C . LYS A 1 167 ? 16.701 4.659 -20.273 1.00 92.88 167 LYS A C 1
ATOM 1346 O O . LYS A 1 167 ? 17.793 4.831 -19.740 1.00 92.88 167 LYS A O 1
ATOM 1351 N N . ARG A 1 168 ? 15.788 3.828 -19.760 1.00 92.50 168 ARG A N 1
ATOM 1352 C CA . ARG A 1 168 ? 15.985 3.085 -18.501 1.00 92.50 168 ARG A CA 1
ATOM 1353 C C . ARG A 1 168 ? 17.082 2.017 -18.606 1.00 92.50 168 ARG A C 1
ATOM 1355 O O . ARG A 1 168 ? 17.801 1.800 -17.635 1.00 92.50 168 ARG A O 1
ATOM 1362 N N . GLN A 1 169 ? 17.255 1.399 -19.773 1.00 92.75 169 GLN A N 1
ATOM 1363 C CA . GLN A 1 169 ? 18.333 0.440 -20.040 1.00 92.75 169 GLN A CA 1
ATOM 1364 C C . GLN A 1 169 ? 19.710 1.105 -20.167 1.00 92.75 169 GLN A C 1
ATOM 1366 O O . GLN A 1 169 ? 20.704 0.516 -19.759 1.00 92.75 169 GLN A O 1
ATOM 1371 N N . GLN A 1 170 ? 19.772 2.325 -20.707 1.00 94.25 170 GLN A N 1
ATOM 1372 C CA . GLN A 1 170 ? 21.024 3.063 -20.914 1.00 94.25 170 GLN A CA 1
ATOM 1373 C C . GLN A 1 170 ? 21.457 3.900 -19.700 1.00 94.25 170 GLN A C 1
ATOM 1375 O O . GLN A 1 170 ? 22.625 4.264 -19.595 1.00 94.25 170 GLN A O 1
ATOM 1380 N N . THR A 1 171 ? 20.531 4.226 -18.791 1.00 95.12 171 THR A N 1
ATOM 1381 C CA . THR A 1 171 ? 20.837 4.994 -17.572 1.00 95.12 171 THR A CA 1
ATOM 1382 C C . THR A 1 171 ? 21.722 4.167 -16.642 1.00 95.12 171 THR A C 1
ATOM 1384 O O . THR A 1 171 ? 21.413 3.003 -16.367 1.00 95.12 171 THR A O 1
ATOM 1387 N N . SER A 1 172 ? 22.798 4.777 -16.138 1.00 95.94 172 SER A N 1
ATOM 1388 C CA . SER A 1 172 ? 23.710 4.138 -15.188 1.00 95.94 172 SER A CA 1
ATOM 1389 C C . SER A 1 172 ? 23.001 3.786 -13.876 1.00 95.94 172 SER A C 1
ATOM 1391 O O . SER A 1 172 ? 22.058 4.463 -13.467 1.00 95.94 172 SER A O 1
ATOM 1393 N N . ASP A 1 173 ? 23.466 2.749 -13.178 1.00 94.31 173 ASP A N 1
ATOM 1394 C CA . ASP A 1 173 ? 22.862 2.318 -11.907 1.00 94.31 173 ASP A CA 1
ATOM 1395 C C . ASP A 1 173 ? 22.854 3.449 -10.868 1.00 94.31 173 ASP A C 1
ATOM 1397 O O . ASP A 1 173 ? 21.859 3.665 -10.175 1.00 94.31 173 ASP A O 1
ATOM 1401 N N . TYR A 1 174 ? 23.943 4.223 -10.821 1.00 93.38 174 TYR A N 1
ATOM 1402 C CA . TYR A 1 174 ? 24.108 5.363 -9.919 1.00 93.38 174 TYR A CA 1
ATOM 1403 C C . TYR A 1 174 ? 23.027 6.436 -10.115 1.00 93.38 174 TYR A C 1
ATOM 1405 O O . TYR A 1 174 ? 22.503 6.968 -9.138 1.00 93.38 174 TYR A O 1
ATOM 1413 N N . GLU A 1 175 ? 22.669 6.740 -11.362 1.00 94.12 175 GLU A N 1
ATOM 1414 C CA . GLU A 1 175 ? 21.633 7.729 -11.688 1.00 94.12 175 GLU A CA 1
ATOM 1415 C C . GLU A 1 175 ? 20.221 7.145 -11.593 1.00 94.12 175 GLU A C 1
ATOM 1417 O O . GLU A 1 175 ? 19.265 7.854 -11.265 1.00 94.12 175 GLU A O 1
ATOM 1422 N N . LEU A 1 176 ? 20.076 5.849 -11.873 1.00 94.06 176 LEU A N 1
ATOM 1423 C CA . LEU A 1 176 ? 18.784 5.184 -11.894 1.00 94.06 176 LEU A CA 1
ATOM 1424 C C . LEU A 1 176 ? 18.224 5.016 -10.479 1.00 94.06 176 LEU A C 1
ATOM 1426 O O . LEU A 1 176 ? 17.058 5.335 -10.262 1.00 94.06 176 LEU A O 1
ATOM 1430 N N . ILE A 1 177 ? 19.042 4.593 -9.510 1.00 93.81 177 ILE A N 1
ATOM 1431 C CA . ILE A 1 177 ? 18.598 4.318 -8.132 1.00 93.81 177 ILE A CA 1
ATOM 1432 C C . ILE A 1 177 ? 17.815 5.499 -7.511 1.00 93.81 177 ILE A C 1
ATOM 1434 O O . ILE A 1 177 ? 16.682 5.279 -7.070 1.00 93.81 177 ILE A O 1
ATOM 1438 N N . PRO A 1 178 ? 18.325 6.752 -7.490 1.00 93.62 178 PRO A N 1
ATOM 1439 C CA . PRO A 1 178 ? 17.565 7.892 -6.972 1.00 93.62 178 PRO A CA 1
ATOM 1440 C C . PRO A 1 178 ? 16.234 8.109 -7.700 1.00 93.62 178 PRO A C 1
ATOM 1442 O O . PRO A 1 178 ? 15.222 8.389 -7.058 1.00 93.62 178 PRO A O 1
ATOM 1445 N N . SER A 1 179 ? 16.218 7.931 -9.026 1.00 93.56 179 SER A N 1
ATOM 1446 C CA . SER A 1 179 ? 15.008 8.072 -9.840 1.00 93.56 179 SER A CA 1
ATOM 1447 C C . SER A 1 179 ? 13.952 7.017 -9.495 1.00 93.56 179 SER A C 1
ATOM 1449 O O . SER A 1 179 ? 12.769 7.355 -9.452 1.00 93.56 179 SER A O 1
ATOM 1451 N N . LEU A 1 180 ? 14.347 5.770 -9.207 1.00 94.75 180 LEU A N 1
ATOM 1452 C CA . LEU A 1 180 ? 13.415 4.715 -8.783 1.00 94.75 180 LEU A CA 1
ATOM 1453 C C . LEU A 1 180 ? 12.742 5.083 -7.454 1.00 94.75 180 LEU A C 1
ATOM 1455 O O . LEU A 1 180 ? 11.517 5.031 -7.337 1.00 94.75 180 LEU A O 1
ATOM 1459 N N . TYR A 1 181 ? 13.525 5.519 -6.463 1.00 94.69 181 TYR A N 1
ATOM 1460 C CA . TYR A 1 181 ? 12.982 5.941 -5.169 1.00 94.69 181 TYR A CA 1
ATOM 1461 C C . TYR A 1 181 ? 12.073 7.165 -5.281 1.00 94.69 181 TYR A C 1
ATOM 1463 O O . TYR A 1 181 ? 11.075 7.251 -4.562 1.00 94.69 181 TYR A O 1
ATOM 1471 N N . GLU A 1 182 ? 12.392 8.103 -6.172 1.00 94.88 182 GLU A N 1
ATOM 1472 C CA . GLU A 1 182 ? 11.534 9.251 -6.445 1.00 94.88 182 GLU A CA 1
ATOM 1473 C C . GLU A 1 182 ? 10.189 8.815 -7.043 1.00 94.88 182 GLU A C 1
ATOM 1475 O O . GLU A 1 182 ? 9.138 9.257 -6.579 1.00 94.88 182 GLU A O 1
ATOM 1480 N N . GLU A 1 183 ? 10.197 7.909 -8.023 1.00 94.50 183 GLU A N 1
ATOM 1481 C CA . GLU A 1 183 ? 8.978 7.387 -8.654 1.00 94.50 183 GLU A CA 1
ATOM 1482 C C . GLU A 1 183 ? 8.095 6.621 -7.659 1.00 94.50 183 GLU A C 1
ATOM 1484 O O . GLU A 1 183 ? 6.884 6.838 -7.614 1.00 94.50 183 GLU A O 1
ATOM 1489 N N . ILE A 1 184 ? 8.696 5.808 -6.790 1.00 96.62 184 ILE A N 1
ATOM 1490 C CA . ILE A 1 184 ? 7.989 5.117 -5.703 1.00 96.62 184 ILE A CA 1
ATOM 1491 C C . ILE A 1 184 ? 7.430 6.113 -4.680 1.00 96.62 184 ILE A C 1
ATOM 1493 O O . ILE A 1 184 ? 6.311 5.949 -4.193 1.00 96.62 184 ILE A O 1
ATOM 1497 N N . SER A 1 185 ? 8.194 7.154 -4.340 1.00 95.31 185 SER A N 1
ATOM 1498 C CA . SER A 1 185 ? 7.741 8.201 -3.420 1.00 95.31 185 SER A CA 1
ATOM 1499 C C . SER A 1 185 ? 6.525 8.940 -3.981 1.00 95.31 185 SER A C 1
ATOM 1501 O O . SER A 1 185 ? 5.556 9.171 -3.254 1.00 95.31 185 SER A O 1
ATOM 1503 N N . ARG A 1 186 ? 6.536 9.246 -5.287 1.00 95.88 186 ARG A N 1
ATOM 1504 C CA . ARG A 1 186 ? 5.393 9.837 -5.997 1.00 95.88 186 ARG A CA 1
ATOM 1505 C C . ARG A 1 186 ? 4.180 8.912 -5.974 1.00 95.88 186 ARG A C 1
ATOM 1507 O O . ARG A 1 186 ? 3.124 9.367 -5.552 1.00 95.88 186 ARG A O 1
ATOM 1514 N N . LEU A 1 187 ? 4.344 7.625 -6.296 1.00 96.62 187 LEU A N 1
ATOM 1515 C CA . LEU A 1 187 ? 3.277 6.621 -6.173 1.00 96.62 187 LEU A CA 1
ATOM 1516 C C . LEU A 1 187 ? 2.664 6.623 -4.765 1.00 96.62 187 LEU A C 1
ATOM 1518 O O . LEU A 1 187 ? 1.451 6.737 -4.615 1.00 96.62 187 LEU A O 1
ATOM 1522 N N . GLY A 1 188 ? 3.497 6.550 -3.724 1.00 96.00 188 GLY A N 1
ATOM 1523 C CA . GLY A 1 188 ? 3.007 6.588 -2.348 1.00 96.00 188 GLY A CA 1
ATOM 1524 C C . GLY A 1 188 ? 2.288 7.895 -2.010 1.00 96.00 188 GLY A C 1
ATOM 1525 O O . GLY A 1 188 ? 1.296 7.871 -1.292 1.00 96.00 188 GLY A O 1
ATOM 1526 N N . SER A 1 189 ? 2.759 9.029 -2.533 1.00 95.06 189 SER A N 1
ATOM 1527 C CA . SER A 1 189 ? 2.091 10.324 -2.374 1.00 95.06 189 SER A CA 1
ATOM 1528 C C . SER A 1 189 ? 0.721 10.346 -3.051 1.00 95.06 189 SER A C 1
ATOM 1530 O O . SER A 1 189 ? -0.239 10.812 -2.448 1.00 95.06 189 SER A O 1
ATOM 1532 N N . VAL A 1 190 ? 0.604 9.822 -4.273 1.00 94.94 190 VAL A N 1
ATOM 1533 C CA . VAL A 1 190 ? -0.671 9.771 -5.003 1.00 94.94 190 VAL A CA 1
ATOM 1534 C C . VAL A 1 190 ? -1.692 8.917 -4.256 1.00 94.94 190 VAL A C 1
ATOM 1536 O O . VAL A 1 190 ? -2.810 9.370 -4.039 1.00 94.94 190 VAL A O 1
ATOM 1539 N N . LEU A 1 191 ? -1.302 7.735 -3.771 1.00 94.62 191 LEU A N 1
ATOM 1540 C CA . LEU A 1 191 ? -2.210 6.874 -3.005 1.00 94.62 191 LEU A CA 1
ATOM 1541 C C . LEU A 1 191 ? -2.620 7.510 -1.665 1.00 94.62 191 LEU A C 1
ATOM 1543 O O . LEU A 1 191 ? -3.804 7.513 -1.327 1.00 94.62 191 LEU A O 1
ATOM 1547 N N . ARG A 1 192 ? -1.676 8.136 -0.943 1.00 92.19 192 ARG A N 1
ATOM 1548 C CA . ARG A 1 192 ? -1.941 8.855 0.323 1.00 92.19 192 ARG A CA 1
ATOM 1549 C C . ARG A 1 192 ? -2.803 10.109 0.187 1.00 92.19 192 ARG A C 1
ATOM 1551 O O . ARG A 1 192 ? -3.398 10.544 1.171 1.00 92.19 192 AR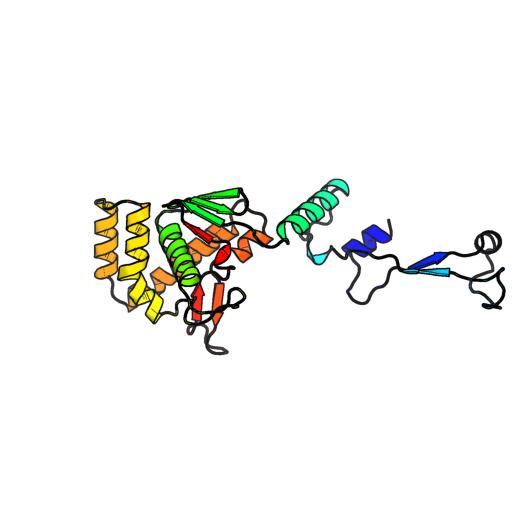G A O 1
ATOM 1558 N N . ASN A 1 193 ? -2.905 10.660 -1.016 1.00 90.81 193 ASN A N 1
ATOM 1559 C CA . ASN A 1 193 ? -3.731 11.827 -1.318 1.00 90.81 193 ASN A CA 1
ATOM 1560 C C . ASN A 1 193 ? -4.937 11.491 -2.213 1.00 90.81 193 ASN A C 1
ATOM 1562 O O . ASN A 1 193 ? -5.552 12.405 -2.750 1.00 90.81 193 ASN A O 1
ATOM 1566 N N . SER A 1 194 ? -5.259 10.207 -2.392 1.00 91.12 194 SER A N 1
ATOM 1567 C CA . SER A 1 194 ? -6.457 9.776 -3.122 1.00 91.12 194 SER A CA 1
ATOM 1568 C C . SER A 1 194 ? -7.742 10.097 -2.351 1.00 91.12 194 SER A C 1
ATOM 1570 O O . SER A 1 194 ? -7.697 10.450 -1.174 1.00 91.12 194 SER A O 1
ATOM 1572 N N . GLU A 1 195 ? -8.893 9.940 -3.000 1.00 87.06 195 GLU A N 1
ATOM 1573 C CA . GLU A 1 195 ? -10.207 10.185 -2.387 1.00 87.06 195 GLU A CA 1
ATOM 1574 C C . GLU A 1 195 ? -10.623 9.111 -1.366 1.00 87.06 195 GLU A C 1
ATOM 1576 O O . GLU A 1 195 ? -11.553 9.340 -0.599 1.00 87.06 195 GLU A O 1
ATOM 1581 N N . LEU A 1 196 ? -9.904 7.981 -1.288 1.00 87.31 196 LEU A N 1
ATOM 1582 C CA . LEU A 1 196 ? -10.179 6.902 -0.330 1.00 87.31 196 LEU A CA 1
ATOM 1583 C C . LEU A 1 196 ? -10.199 7.415 1.115 1.00 87.31 196 LEU A C 1
ATOM 1585 O O . LEU A 1 196 ? -9.591 8.435 1.431 1.00 87.31 196 LEU A O 1
ATOM 1589 N N . HIS A 1 197 ? -10.792 6.683 2.052 1.00 84.00 197 HIS A N 1
ATOM 1590 C CA . HIS A 1 197 ? -10.680 7.047 3.468 1.00 84.00 197 HIS A CA 1
ATOM 1591 C C . HIS A 1 197 ? -9.206 7.032 3.951 1.00 84.00 197 HIS A C 1
ATOM 1593 O O . HIS A 1 197 ? -8.479 6.095 3.614 1.00 84.00 197 HIS A O 1
ATOM 1599 N N . PRO A 1 198 ? -8.732 7.990 4.781 1.00 81.38 198 PRO A N 1
ATOM 1600 C CA . PRO A 1 198 ? -7.326 8.081 5.207 1.00 81.38 198 PRO A CA 1
ATOM 1601 C C . PRO A 1 198 ? -6.699 6.780 5.733 1.00 81.38 198 PRO A C 1
ATOM 1603 O O . PRO A 1 198 ? -5.551 6.487 5.410 1.00 81.38 198 PRO A O 1
ATOM 1606 N N . LEU A 1 199 ? -7.457 5.975 6.488 1.00 79.31 199 LEU A N 1
ATOM 1607 C CA . LEU A 1 199 ? -7.008 4.652 6.952 1.00 79.31 199 LEU A CA 1
ATOM 1608 C C . LEU A 1 199 ? -6.682 3.704 5.783 1.00 79.31 199 LEU A C 1
ATOM 1610 O O . LEU A 1 199 ? -5.615 3.098 5.768 1.00 79.31 199 LEU A O 1
ATOM 1614 N N . ARG A 1 200 ? -7.544 3.653 4.757 1.00 85.19 200 ARG A N 1
ATOM 1615 C CA . ARG A 1 200 ? -7.342 2.830 3.552 1.00 85.19 200 ARG A CA 1
ATOM 1616 C C . ARG A 1 200 ? -6.094 3.247 2.786 1.00 85.19 200 ARG A C 1
ATOM 1618 O O . ARG A 1 200 ? -5.358 2.398 2.291 1.00 85.19 200 ARG A O 1
ATOM 1625 N N . ARG A 1 201 ? -5.841 4.556 2.704 1.00 89.31 201 ARG A N 1
ATOM 1626 C CA . ARG A 1 201 ? -4.709 5.110 1.949 1.00 89.31 201 ARG A CA 1
ATOM 1627 C C . ARG A 1 201 ? -3.361 4.612 2.466 1.00 89.31 201 ARG A C 1
ATOM 1629 O O . ARG A 1 201 ? -2.467 4.333 1.670 1.00 89.31 201 ARG A O 1
ATOM 1636 N N . GLU A 1 202 ? -3.217 4.506 3.786 1.00 86.12 202 GLU A N 1
ATOM 1637 C CA . GLU A 1 202 ? -1.990 4.011 4.420 1.00 86.12 202 GLU A CA 1
ATOM 1638 C C . GLU A 1 202 ? -1.811 2.497 4.250 1.00 86.12 202 GLU A C 1
ATOM 1640 O O . GLU A 1 202 ? -0.679 2.014 4.151 1.00 86.12 202 GLU A O 1
ATOM 1645 N N . ASP A 1 203 ? -2.907 1.741 4.166 1.00 89.00 203 ASP A N 1
ATOM 1646 C CA . ASP A 1 203 ? -2.859 0.293 3.958 1.00 89.00 203 ASP A CA 1
ATOM 1647 C C . ASP A 1 203 ? -2.387 -0.072 2.552 1.00 89.00 203 ASP A C 1
ATOM 1649 O O . ASP A 1 203 ? -1.555 -0.969 2.394 1.00 89.00 203 ASP A O 1
ATOM 1653 N N . ILE A 1 204 ? -2.859 0.658 1.541 1.00 93.56 204 ILE A N 1
ATOM 1654 C CA . ILE A 1 204 ? -2.546 0.363 0.140 1.00 93.56 204 ILE A CA 1
ATOM 1655 C C . ILE A 1 204 ? -1.235 0.987 -0.346 1.00 93.56 204 ILE A C 1
ATOM 1657 O O . ILE A 1 204 ? -0.742 0.596 -1.402 1.00 93.56 204 ILE A O 1
ATOM 1661 N N . ALA A 1 205 ? -0.671 1.970 0.362 1.00 94.81 205 ALA A N 1
ATOM 1662 C CA . ALA A 1 205 ? 0.536 2.663 -0.081 1.00 94.81 205 ALA A CA 1
ATOM 1663 C C . ALA A 1 205 ? 1.806 1.794 0.069 1.00 94.81 205 ALA A C 1
ATOM 1665 O O . ALA A 1 205 ? 1.899 0.978 0.987 1.00 94.81 205 ALA A O 1
ATOM 1666 N N . PRO A 1 206 ? 2.842 1.996 -0.774 1.00 96.06 206 PRO A N 1
ATOM 1667 C CA . PRO A 1 206 ? 4.135 1.347 -0.590 1.00 96.06 206 PRO A CA 1
ATOM 1668 C C . PRO A 1 206 ? 4.752 1.666 0.777 1.00 96.06 206 PRO A C 1
ATOM 1670 O O . PRO A 1 206 ? 4.872 2.835 1.165 1.00 96.06 206 PRO A O 1
ATOM 1673 N N . LYS A 1 207 ? 5.196 0.619 1.473 1.00 93.94 207 LYS A N 1
ATOM 1674 C CA . LYS A 1 207 ? 5.820 0.662 2.797 1.00 93.94 207 LYS A CA 1
ATOM 1675 C C . LYS A 1 207 ? 7.314 0.363 2.691 1.00 93.94 207 LYS A C 1
ATOM 1677 O O . LYS A 1 207 ? 7.763 -0.368 1.810 1.00 93.94 207 LYS A O 1
ATOM 1682 N N . LYS A 1 208 ? 8.083 0.968 3.597 1.00 92.44 208 LYS A N 1
ATOM 1683 C CA . LYS A 1 208 ? 9.534 0.789 3.731 1.00 92.44 208 LYS A CA 1
ATOM 1684 C C . LYS A 1 208 ? 9.822 -0.095 4.940 1.00 92.44 208 LYS A C 1
ATOM 1686 O O . LYS A 1 208 ? 9.464 0.280 6.054 1.00 92.44 208 LYS A O 1
ATOM 1691 N N . LEU A 1 209 ? 10.497 -1.216 4.720 1.00 91.50 209 LEU A N 1
ATOM 1692 C CA . LEU A 1 209 ? 11.013 -2.098 5.760 1.00 91.50 209 LEU A CA 1
ATOM 1693 C C . LEU A 1 209 ? 12.521 -1.881 5.889 1.00 91.50 209 LEU A C 1
ATOM 1695 O O . LEU A 1 209 ? 13.271 -2.189 4.966 1.00 91.50 209 LEU A O 1
ATOM 1699 N N . PHE A 1 210 ? 12.965 -1.333 7.017 1.00 89.62 210 PHE A N 1
ATOM 1700 C CA . PHE A 1 210 ? 14.389 -1.139 7.289 1.00 89.62 210 PHE A CA 1
ATOM 1701 C C . PHE A 1 210 ? 15.008 -2.468 7.724 1.00 89.62 210 PHE A C 1
ATOM 1703 O O . PHE A 1 210 ? 14.603 -3.025 8.742 1.00 89.62 210 PHE A O 1
ATOM 1710 N N . LEU A 1 211 ? 15.970 -2.964 6.946 1.00 83.31 211 LEU A N 1
ATOM 1711 C CA . LEU A 1 211 ? 16.603 -4.267 7.168 1.00 83.31 211 LEU A CA 1
ATOM 1712 C C . LEU A 1 211 ? 17.664 -4.199 8.274 1.00 83.31 211 LEU A C 1
ATOM 1714 O O . LEU A 1 211 ? 17.800 -5.130 9.065 1.00 83.31 211 LEU A O 1
ATOM 1718 N N . THR A 1 212 ? 18.355 -3.061 8.378 1.00 85.19 212 THR A N 1
ATOM 1719 C CA . THR A 1 212 ? 19.376 -2.814 9.401 1.00 85.19 212 THR A CA 1
ATOM 1720 C C . THR A 1 212 ? 19.009 -1.609 10.265 1.00 85.19 212 THR A C 1
ATOM 1722 O O . THR A 1 212 ? 18.729 -0.513 9.768 1.00 85.19 212 THR A O 1
ATOM 1725 N N . GLN A 1 213 ? 19.062 -1.779 11.590 1.00 80.50 213 GLN A N 1
ATOM 1726 C CA . GLN A 1 213 ? 18.771 -0.706 12.541 1.00 80.50 213 GLN A CA 1
ATOM 1727 C C . GLN A 1 213 ? 19.736 0.475 12.346 1.00 80.50 213 GLN A C 1
ATOM 1729 O O . GLN A 1 213 ? 20.953 0.323 12.357 1.00 80.50 213 GLN A O 1
ATOM 1734 N N . GLY A 1 214 ? 19.184 1.676 12.154 1.00 78.56 214 GLY A N 1
ATOM 1735 C CA . GLY A 1 214 ? 19.964 2.903 11.957 1.00 78.56 214 GLY A CA 1
ATOM 1736 C C . GLY A 1 214 ? 20.476 3.130 10.529 1.00 78.56 214 GLY A C 1
ATOM 1737 O O . GLY A 1 214 ? 20.886 4.249 10.218 1.00 78.56 214 GLY A O 1
ATOM 1738 N N . ASN A 1 215 ? 20.385 2.144 9.628 1.00 82.31 215 ASN A N 1
ATOM 1739 C CA . ASN A 1 215 ? 20.761 2.322 8.227 1.00 82.31 215 ASN A CA 1
ATOM 1740 C C . ASN A 1 215 ? 19.535 2.620 7.355 1.00 82.31 215 ASN A C 1
ATOM 1742 O O . ASN A 1 215 ? 18.824 1.732 6.900 1.00 82.31 215 ASN A O 1
ATOM 1746 N N . ARG A 1 216 ? 19.316 3.904 7.057 1.00 80.00 216 ARG A N 1
ATOM 1747 C CA . ARG A 1 216 ? 18.188 4.349 6.218 1.00 80.00 216 ARG A CA 1
ATOM 1748 C C . ARG A 1 216 ? 18.292 3.943 4.744 1.00 80.00 216 ARG A C 1
ATOM 1750 O O . ARG A 1 216 ? 17.313 4.117 4.023 1.00 80.00 216 ARG A O 1
ATOM 1757 N N . LYS A 1 217 ? 19.465 3.487 4.291 1.00 79.06 217 LYS A N 1
ATOM 1758 C CA . LYS A 1 217 ? 19.691 3.047 2.905 1.00 79.06 217 LYS A CA 1
ATOM 1759 C C . LYS A 1 217 ? 19.408 1.562 2.713 1.00 79.06 217 LYS A C 1
ATOM 1761 O O . LYS A 1 217 ? 19.154 1.147 1.592 1.00 79.06 217 LYS A O 1
ATOM 1766 N N . ASP A 1 218 ? 19.452 0.794 3.794 1.00 86.50 218 ASP A N 1
ATOM 1767 C CA . ASP A 1 218 ? 19.217 -0.641 3.766 1.00 86.50 218 ASP A CA 1
ATOM 1768 C C . ASP A 1 218 ? 17.733 -0.921 4.012 1.00 86.50 218 ASP A C 1
ATOM 1770 O O . ASP A 1 218 ? 17.268 -1.077 5.146 1.00 86.50 218 ASP A O 1
ATOM 1774 N N . VAL A 1 219 ? 16.964 -0.834 2.928 1.00 92.12 219 VAL A N 1
ATOM 1775 C CA . VAL A 1 219 ? 15.505 -0.840 2.955 1.00 92.12 219 VAL A CA 1
ATOM 1776 C C . VAL A 1 219 ? 14.952 -1.740 1.861 1.00 92.12 219 VAL A C 1
ATOM 1778 O O . VAL A 1 219 ? 15.392 -1.692 0.715 1.00 92.12 219 VAL A O 1
ATOM 1781 N N . SER A 1 220 ? 13.942 -2.527 2.213 1.00 94.44 220 SER A N 1
ATOM 1782 C CA . SER A 1 220 ? 13.063 -3.190 1.254 1.00 94.44 220 SER A CA 1
ATOM 1783 C C . SER A 1 220 ? 11.757 -2.420 1.115 1.00 94.44 220 SER A C 1
ATOM 1785 O O . SER A 1 220 ? 11.226 -1.889 2.093 1.00 94.44 220 SER A O 1
ATOM 1787 N N . ILE A 1 221 ? 11.234 -2.341 -0.104 1.00 96.44 221 ILE A N 1
ATOM 1788 C CA . ILE A 1 221 ? 10.002 -1.625 -0.422 1.00 96.44 221 ILE A CA 1
ATOM 1789 C C . ILE A 1 221 ? 9.006 -2.568 -1.079 1.00 96.44 221 ILE A C 1
ATOM 1791 O O . ILE A 1 221 ? 9.355 -3.365 -1.945 1.00 96.44 221 ILE A O 1
ATOM 1795 N N . GLY A 1 222 ? 7.744 -2.437 -0.696 1.00 96.38 222 GLY A N 1
ATOM 1796 C CA . GLY A 1 222 ? 6.636 -3.092 -1.373 1.00 96.38 222 GLY A CA 1
ATOM 1797 C C . GLY A 1 222 ? 5.312 -2.727 -0.731 1.00 96.38 222 GLY A C 1
ATOM 1798 O O . GLY A 1 222 ? 5.229 -1.767 0.034 1.00 96.38 222 GLY A O 1
ATOM 1799 N N . VAL A 1 223 ? 4.270 -3.481 -1.056 1.00 95.56 223 VAL A N 1
ATOM 1800 C CA . VAL A 1 223 ? 2.9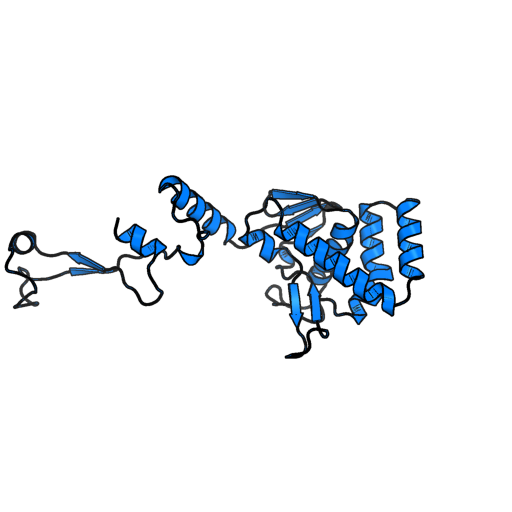21 -3.265 -0.533 1.00 95.56 223 VAL A CA 1
ATOM 1801 C C . VAL A 1 223 ? 2.568 -4.449 0.364 1.00 95.56 223 VAL A C 1
ATOM 1803 O O . VAL A 1 223 ? 2.683 -5.601 -0.050 1.00 95.56 223 VAL A O 1
ATOM 1806 N N . ILE A 1 224 ? 2.183 -4.162 1.608 1.00 93.50 224 ILE A N 1
ATOM 1807 C CA . ILE A 1 224 ? 1.900 -5.181 2.627 1.00 93.50 224 ILE A CA 1
ATOM 1808 C C . ILE A 1 224 ? 0.386 -5.326 2.728 1.00 93.50 224 ILE A C 1
ATOM 1810 O O . ILE A 1 224 ? -0.267 -4.602 3.476 1.00 93.50 224 ILE A O 1
ATOM 1814 N N . LEU A 1 225 ? -0.147 -6.246 1.931 1.00 93.44 225 LEU A N 1
ATOM 1815 C CA . LEU A 1 225 ? -1.562 -6.602 1.866 1.00 93.44 225 LEU A CA 1
ATOM 1816 C C . LEU A 1 225 ? -1.700 -8.123 1.913 1.00 93.44 225 LEU A C 1
ATOM 1818 O O . LEU A 1 225 ? -0.761 -8.844 1.573 1.00 93.44 225 LEU A O 1
ATOM 1822 N N . ASN A 1 226 ? -2.866 -8.626 2.306 1.00 93.31 226 ASN A N 1
ATOM 1823 C CA . ASN A 1 226 ? -3.165 -10.046 2.144 1.00 93.31 226 ASN A CA 1
ATOM 1824 C C . ASN A 1 226 ? -3.131 -10.384 0.633 1.00 93.31 226 ASN A C 1
ATOM 1826 O O . ASN A 1 226 ? -3.785 -9.693 -0.146 1.00 93.31 226 ASN A O 1
ATOM 1830 N N . PRO A 1 227 ? -2.362 -11.384 0.171 1.00 94.44 227 PRO A N 1
ATOM 1831 C CA . PRO A 1 227 ? -2.300 -11.710 -1.254 1.00 94.44 227 PRO A CA 1
ATOM 1832 C C . PRO A 1 227 ? -3.649 -12.182 -1.823 1.00 94.44 227 PRO A C 1
ATOM 1834 O O . PRO A 1 227 ? -3.930 -11.932 -2.991 1.00 94.44 227 PRO A O 1
ATOM 1837 N N . ASN A 1 228 ? -4.514 -12.788 -1.003 1.00 94.50 228 ASN A N 1
ATOM 1838 C CA . ASN A 1 228 ? -5.792 -13.358 -1.445 1.00 94.50 228 ASN A CA 1
ATOM 1839 C C . ASN A 1 228 ? -6.856 -12.316 -1.819 1.00 94.50 228 ASN A C 1
ATOM 1841 O O . ASN A 1 228 ? -7.838 -12.671 -2.465 1.00 94.50 228 ASN A O 1
ATOM 1845 N N . ILE A 1 229 ? -6.680 -11.054 -1.414 1.00 95.19 229 ILE A N 1
ATOM 1846 C CA . ILE A 1 229 ? -7.613 -9.965 -1.748 1.00 95.19 229 ILE A CA 1
ATOM 1847 C C . ILE A 1 229 ? -7.219 -9.230 -3.037 1.00 95.19 229 ILE A C 1
ATOM 1849 O O . ILE A 1 229 ? -7.897 -8.285 -3.426 1.00 95.19 229 ILE A O 1
ATOM 1853 N N . ILE A 1 230 ? -6.099 -9.601 -3.670 1.00 96.94 230 ILE A N 1
ATOM 1854 C CA . ILE A 1 230 ? -5.531 -8.914 -4.835 1.00 96.94 230 ILE A CA 1
ATOM 1855 C C . ILE A 1 230 ? -5.951 -9.647 -6.112 1.00 96.94 230 ILE A C 1
ATOM 1857 O O . ILE A 1 230 ? -5.577 -10.799 -6.330 1.00 96.94 230 ILE A O 1
ATOM 1861 N N . HIS A 1 231 ? -6.661 -8.953 -6.999 1.00 97.25 231 HIS A N 1
ATOM 1862 C CA . HIS A 1 231 ? -7.166 -9.513 -8.250 1.00 97.25 231 HIS A CA 1
ATOM 1863 C C . HIS A 1 231 ? -6.755 -8.660 -9.450 1.00 97.25 231 HIS A C 1
ATOM 1865 O O . HIS A 1 231 ? -7.111 -7.491 -9.571 1.00 97.25 231 HIS A O 1
ATOM 1871 N N . PHE A 1 232 ? -6.012 -9.267 -10.366 1.00 96.38 232 PHE A N 1
ATOM 1872 C CA . PHE A 1 232 ? -5.624 -8.666 -11.637 1.00 96.38 232 PHE A CA 1
ATOM 1873 C C . PHE A 1 232 ? -6.710 -8.952 -12.684 1.00 96.38 232 PHE A C 1
ATOM 1875 O O . PHE A 1 232 ? -7.112 -10.105 -12.833 1.00 96.38 232 PHE A O 1
ATOM 1882 N N . LEU A 1 233 ? -7.209 -7.910 -13.359 1.00 92.62 233 LEU A N 1
ATOM 1883 C CA . LEU A 1 233 ? -8.296 -7.992 -14.353 1.00 92.62 233 LEU A CA 1
ATOM 1884 C C . LEU A 1 233 ? -7.806 -7.866 -15.811 1.00 92.62 233 LEU A C 1
ATOM 1886 O O . LEU A 1 233 ? -8.623 -7.786 -16.726 1.00 92.62 233 LEU A O 1
ATOM 1890 N N . ASP A 1 234 ? -6.488 -7.786 -16.007 1.00 77.00 234 ASP A N 1
ATOM 1891 C CA . ASP A 1 234 ? -5.806 -7.677 -17.308 1.00 77.00 234 ASP A CA 1
ATOM 1892 C C . ASP A 1 234 ? -5.897 -8.920 -18.208 1.00 77.00 234 ASP A C 1
ATOM 1894 O O . ASP A 1 234 ? -5.932 -10.057 -17.686 1.00 77.00 234 ASP A O 1
#

Foldseek 3Di:
DVLVCCLAPPDPPDFDKDKDFAPVQVPDPPRDAQPDCVDPNRDIDIDGDDHNNQNVQDDPPPVDDPVVRVVSSVLSVVLPPAFQAWEDEQQWIATNNDIAGDDLLLQLQLVLLLVQQLPFPDDLQDPDDCRSWPALVRLLVCVLPSSLVSSCSRPNPDPVSVVVNVCSVPDDSVRVSVVSVVSLVVSLVSLCPTPDDNSVSVQSHKDWDAPDPPDPNGTTIHHRHRSVNYHYPD